Protein AF-A0A967KNQ9-F1 (afdb_monomer)

Radius of gyration: 21.59 Å; Cα contacts (8 Å, |Δi|>4): 383; chains: 1; bounding box: 56×37×65 Å

Foldseek 3Di:
DVVLWDWDDQKKWKWKFQFDWDADPVPRDIDTPGHIDIAIELDCVCVPPPRIWAPDDDPNGRHIDMDGDPQQPDSDIWIWDWPDDGPQDAFIKTKTPAWRKQQLPHPSQPQDDCPDPVRNDSVRGWIKTKIKMFHWHPDDVPDDPDPPPQPFKTKAKIWMWMPRPDPDIDIDIDIDMGGHPDPRPDYPPPD

Mean predicted aligned error: 7.13 Å

Secondary structure (DSSP, 8-state):
-TT--EEE-SEEEEEEEPPEEEE-TTT--EEEEE--EEEEE--GGGGG-TTEEESEEETTEEE-EEEE-SS---SSPEEEEEEES-TTSTT-EEEESS-EEE-TT-TT-TT--TT-TTS--GGGPPPEEEEEEEEE-S--TT----TTS-TTEEEEEEEEEEESSSSS-EEEEEEEEEE-------BSTT-

Solvent-accessible surface area (backbone atoms only — not comparable to full-atom values): 11336 Å² total; per-residue (Å²): 59,91,82,72,56,42,65,52,66,44,49,39,30,32,27,22,35,62,48,43,74,43,64,40,91,87,80,69,47,76,43,77,75,37,77,54,44,81,45,39,32,70,58,72,79,56,74,76,38,86,59,46,48,35,57,42,79,52,97,90,38,68,33,62,48,75,51,71,62,83,96,62,75,57,98,61,72,40,51,38,40,66,82,37,71,52,93,79,36,70,72,11,30,33,32,47,74,60,64,46,64,35,44,31,85,33,89,83,26,90,60,45,37,86,88,41,92,92,40,65,58,63,89,71,22,55,52,31,39,40,40,48,38,42,36,23,40,91,81,42,92,91,63,79,88,52,92,92,67,74,95,40,66,40,34,20,42,35,37,36,44,37,37,54,86,47,101,56,75,45,80,47,75,50,76,48,75,48,73,64,87,71,86,77,54,50,70,44,76,94,112

pLDDT: mean 87.08, std 12.15, range [34.44, 98.19]

Nearest PDB structures (foldseek):
  5mr2-assembly1_C-2  TM=2.371E-01  e=1.076E+00  Haliotis rufescens
  9har-assembly1_EV  TM=4.281E-01  e=5.186E+00  ssRNA phage ESE017
  5iia-assembly1_D  TM=2.333E-01  e=1.954E+00  Haliotis rufescens

Sequence (191 aa):
DPNDNVYLLREIVQLWKNGVMDTDPITGMDFVKIPGRFVLVTDESLFSDPNYGGASLRDGQPRGRRISSAAFSFPQPVTMQSTTGSFGFEGAVFELESPIVIDSNDPLNPFRHKFHPDHDELSESYVVTRNIALEFTSNVAGASFMPGWGDTDVGGVYREVLTGLHKKEIHVKGTFRLHRISQIGQLNDGR

Structure (mmCIF, N/CA/C/O backbone):
data_AF-A0A967KNQ9-F1
#
_entry.id   AF-A0A967KNQ9-F1
#
loop_
_atom_site.group_PDB
_atom_site.id
_atom_site.type_symbol
_atom_site.label_atom_id
_atom_site.label_alt_id
_atom_site.label_comp_id
_atom_site.label_asym_id
_atom_site.label_entity_id
_atom_site.label_seq_id
_atom_site.pdbx_PDB_ins_code
_atom_site.Cartn_x
_atom_site.Cartn_y
_atom_site.Cartn_z
_atom_site.occupancy
_atom_site.B_iso_or_equiv
_atom_site.auth_seq_id
_atom_site.auth_comp_id
_atom_site.auth_asym_id
_atom_site.auth_atom_id
_atom_site.pdbx_PDB_model_num
ATOM 1 N N . ASP A 1 1 ? 6.699 7.295 -3.764 1.00 76.94 1 ASP A N 1
ATOM 2 C CA . ASP A 1 1 ? 6.750 7.262 -5.244 1.00 76.94 1 ASP A CA 1
ATOM 3 C C . ASP A 1 1 ? 7.749 8.360 -5.667 1.00 76.94 1 ASP A C 1
ATOM 5 O O . ASP A 1 1 ? 8.484 8.791 -4.782 1.00 76.94 1 ASP A O 1
ATOM 9 N N . PRO A 1 2 ? 7.843 8.848 -6.922 1.00 78.44 2 PRO A N 1
ATOM 10 C CA . PRO A 1 2 ? 8.723 9.984 -7.238 1.00 78.44 2 PRO A CA 1
ATOM 11 C C . PRO A 1 2 ? 8.341 11.305 -6.547 1.00 78.44 2 PRO A C 1
ATOM 13 O O . PRO A 1 2 ? 9.132 12.240 -6.568 1.00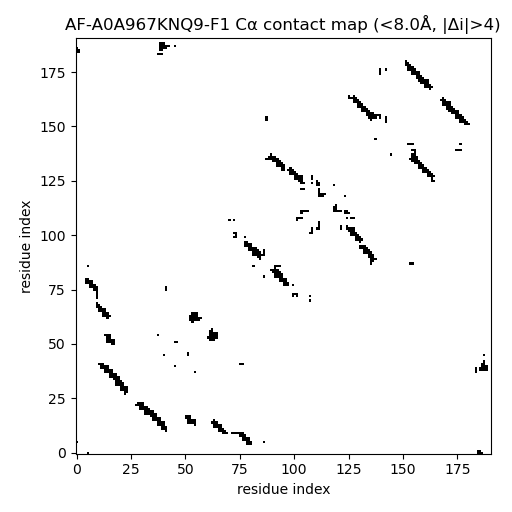 78.44 2 PRO A O 1
ATOM 16 N N . ASN A 1 3 ? 7.147 11.382 -5.953 1.00 83.00 3 ASN A N 1
ATOM 17 C CA . ASN A 1 3 ? 6.636 12.534 -5.211 1.00 83.00 3 ASN A CA 1
ATOM 18 C C . ASN A 1 3 ? 6.718 12.316 -3.688 1.00 83.00 3 ASN A C 1
ATOM 20 O O . ASN A 1 3 ? 6.016 12.989 -2.940 1.00 83.00 3 ASN A O 1
ATOM 24 N N . ASP A 1 4 ? 7.507 11.338 -3.232 1.00 82.44 4 ASP A N 1
ATOM 25 C CA . ASP A 1 4 ? 7.627 10.929 -1.826 1.00 82.44 4 ASP A CA 1
ATOM 26 C C . ASP A 1 4 ? 6.318 10.465 -1.159 1.00 82.44 4 ASP A C 1
ATOM 28 O O . ASP A 1 4 ? 6.255 10.307 0.062 1.00 82.44 4 ASP A O 1
ATOM 32 N N . ASN A 1 5 ? 5.286 10.125 -1.940 1.00 89.50 5 ASN A N 1
ATOM 33 C CA . ASN A 1 5 ? 4.082 9.513 -1.387 1.00 89.50 5 ASN A CA 1
ATOM 34 C C . ASN A 1 5 ? 4.375 8.084 -0.919 1.00 89.50 5 ASN A C 1
ATOM 36 O O . ASN A 1 5 ? 4.976 7.273 -1.641 1.00 89.50 5 ASN A O 1
ATOM 40 N N . VAL A 1 6 ? 3.892 7.757 0.275 1.00 92.69 6 VAL A N 1
ATOM 41 C CA . VAL A 1 6 ? 3.968 6.416 0.855 1.00 92.69 6 VAL A CA 1
ATOM 42 C C . VAL A 1 6 ? 2.586 5.788 0.796 1.00 92.69 6 VAL A C 1
ATOM 44 O O . VAL A 1 6 ? 1.594 6.424 1.135 1.00 92.69 6 VAL A O 1
ATOM 47 N N . TYR A 1 7 ? 2.520 4.527 0.376 1.00 92.81 7 TYR A N 1
ATOM 48 C CA . TYR A 1 7 ? 1.264 3.797 0.254 1.00 92.81 7 TYR A CA 1
ATOM 49 C C . TYR A 1 7 ? 1.335 2.470 0.995 1.00 92.81 7 TYR A C 1
ATOM 51 O O . TYR A 1 7 ? 2.305 1.720 0.861 1.00 92.81 7 TYR A O 1
ATOM 59 N N . LEU A 1 8 ? 0.265 2.147 1.713 1.00 92.50 8 LEU A N 1
ATOM 60 C CA . LEU A 1 8 ? -0.007 0.799 2.173 1.00 92.50 8 LEU A CA 1
ATOM 61 C C . LEU A 1 8 ? -0.698 0.025 1.044 1.00 92.50 8 LEU A C 1
ATOM 63 O O . LEU A 1 8 ? -1.749 0.427 0.541 1.00 92.50 8 LEU A O 1
ATOM 67 N N . LEU A 1 9 ? -0.092 -1.091 0.637 1.00 91.81 9 LEU A N 1
ATOM 68 C CA . LEU A 1 9 ? -0.539 -1.899 -0.497 1.00 91.81 9 LEU A CA 1
ATOM 69 C C . LEU A 1 9 ? -1.055 -3.258 -0.021 1.00 91.81 9 LEU A C 1
ATOM 71 O O . LEU A 1 9 ? -0.383 -3.953 0.741 1.00 91.81 9 LEU A O 1
ATOM 75 N N . ARG A 1 10 ? -2.225 -3.670 -0.520 1.00 90.88 10 ARG A N 1
ATOM 76 C CA . ARG A 1 10 ? -2.744 -5.034 -0.337 1.00 90.88 10 ARG A CA 1
ATOM 77 C C . ARG A 1 10 ? -2.005 -5.996 -1.253 1.00 90.88 10 ARG A C 1
ATOM 79 O O . ARG A 1 10 ? -1.670 -7.112 -0.863 1.00 90.88 10 ARG A O 1
ATOM 86 N N . GLU A 1 11 ? -1.751 -5.550 -2.474 1.00 91.56 11 GLU A N 1
ATOM 87 C CA . GLU A 1 11 ? -1.080 -6.325 -3.498 1.00 91.56 11 GLU A CA 1
ATOM 88 C C . GLU A 1 11 ? -0.403 -5.435 -4.530 1.00 91.56 11 GLU A C 1
ATOM 90 O O . GLU A 1 11 ? -0.735 -4.262 -4.697 1.00 91.56 11 GLU A O 1
ATOM 95 N N . ILE A 1 12 ? 0.561 -6.032 -5.217 1.00 93.25 12 ILE A N 1
ATOM 96 C CA . ILE A 1 12 ? 1.308 -5.428 -6.305 1.00 93.25 12 ILE A CA 1
ATOM 97 C C . ILE A 1 12 ? 1.730 -6.526 -7.276 1.00 93.25 12 ILE A C 1
ATOM 99 O O . ILE A 1 12 ? 2.054 -7.647 -6.873 1.00 93.25 12 ILE A O 1
ATOM 103 N N . VAL A 1 13 ? 1.730 -6.221 -8.566 1.00 94.38 13 VAL A N 1
ATOM 104 C CA . VAL A 1 13 ? 2.178 -7.133 -9.616 1.00 94.38 13 VAL A CA 1
ATOM 105 C C . VAL A 1 13 ? 3.392 -6.529 -10.299 1.00 94.38 13 VAL A C 1
ATOM 107 O O . VAL A 1 13 ? 3.343 -5.425 -10.834 1.00 94.38 13 VAL A O 1
ATOM 110 N N . GLN A 1 14 ? 4.499 -7.264 -10.286 1.00 95.12 14 GLN A N 1
ATOM 111 C CA . GLN A 1 14 ? 5.658 -6.935 -11.099 1.00 95.12 14 GLN A CA 1
ATOM 112 C C . GLN A 1 14 ? 5.421 -7.426 -12.530 1.00 95.12 14 GLN A C 1
ATOM 114 O O . GLN A 1 14 ? 5.121 -8.608 -12.740 1.00 95.12 14 GLN A O 1
ATOM 119 N N . LEU A 1 15 ? 5.581 -6.524 -13.497 1.00 95.25 15 LEU A N 1
ATOM 120 C CA . LEU A 1 15 ? 5.476 -6.785 -14.936 1.00 95.25 15 LEU A CA 1
ATOM 121 C C . LEU A 1 15 ? 6.739 -6.312 -15.661 1.00 95.25 15 LEU A C 1
ATOM 123 O O . LEU A 1 15 ? 7.541 -5.561 -15.104 1.00 95.25 15 LEU A O 1
ATOM 127 N N . TRP A 1 16 ? 6.912 -6.756 -16.903 1.00 95.00 16 TRP A N 1
ATOM 128 C CA . TRP A 1 16 ? 7.925 -6.231 -17.815 1.00 95.00 16 TRP A CA 1
ATOM 129 C C . TRP A 1 16 ? 7.285 -5.193 -18.733 1.00 95.00 16 TRP A C 1
ATOM 131 O O . TRP A 1 16 ? 6.332 -5.514 -19.429 1.00 95.00 16 TRP A O 1
ATOM 141 N N . LYS A 1 17 ? 7.788 -3.961 -18.753 1.00 94.50 17 LYS A N 1
ATOM 142 C CA . LYS A 1 17 ? 7.408 -2.955 -19.746 1.00 94.50 17 LYS A CA 1
ATOM 143 C C . LYS A 1 17 ? 8.328 -3.087 -20.951 1.00 94.50 17 LYS A C 1
ATOM 145 O O . LYS A 1 17 ? 9.552 -3.078 -20.797 1.00 94.50 17 LYS A O 1
ATOM 150 N N . ASN A 1 18 ? 7.739 -3.214 -22.132 1.00 92.19 18 ASN A N 1
ATOM 151 C CA . ASN A 1 18 ? 8.469 -3.345 -23.384 1.00 92.19 18 ASN A CA 1
ATOM 152 C C . ASN A 1 18 ? 9.309 -2.091 -23.657 1.00 92.19 18 ASN A C 1
ATOM 154 O O . ASN A 1 18 ? 8.928 -0.972 -23.305 1.00 92.19 18 ASN A O 1
ATOM 158 N N . GLY A 1 19 ? 10.475 -2.296 -24.268 1.00 92.75 19 GLY A N 1
ATOM 159 C CA . GLY A 1 19 ? 11.301 -1.194 -24.744 1.00 92.75 19 GLY A CA 1
ATOM 160 C C . GLY A 1 19 ? 10.676 -0.515 -25.960 1.00 92.75 19 GLY A C 1
ATOM 161 O O . GLY A 1 19 ? 9.847 -1.099 -26.655 1.00 92.75 19 GLY A O 1
ATOM 162 N N . VAL A 1 20 ? 11.108 0.712 -26.227 1.00 92.56 20 VAL A N 1
ATOM 163 C CA . VAL A 1 20 ? 10.742 1.454 -27.435 1.00 92.56 20 VAL A CA 1
ATOM 164 C C . VAL A 1 20 ? 11.916 1.387 -28.400 1.00 92.56 20 VAL A C 1
ATOM 166 O O . VAL A 1 20 ? 13.026 1.803 -28.055 1.00 92.56 20 VAL A O 1
ATOM 169 N N . MET A 1 21 ? 11.662 0.862 -29.595 1.00 94.44 21 MET A N 1
ATOM 170 C CA . MET A 1 21 ? 12.598 0.899 -30.716 1.00 94.44 21 MET A CA 1
ATOM 171 C C . MET A 1 21 ? 12.390 2.186 -31.512 1.00 94.44 21 MET A C 1
ATOM 173 O O . MET A 1 21 ? 11.283 2.724 -31.554 1.00 94.44 21 MET A O 1
ATOM 177 N N . ASP A 1 22 ? 13.454 2.672 -32.129 1.00 95.75 22 ASP A N 1
ATOM 178 C CA . ASP A 1 22 ? 13.419 3.772 -33.089 1.00 95.75 22 ASP A CA 1
ATOM 179 C C . ASP A 1 22 ? 14.357 3.427 -34.247 1.00 95.75 22 ASP A C 1
ATOM 181 O O . ASP A 1 22 ? 15.252 2.592 -34.091 1.00 95.75 22 ASP A O 1
ATOM 185 N N . THR A 1 23 ? 14.148 4.043 -35.402 1.00 96.56 23 THR A N 1
ATOM 186 C CA . THR A 1 23 ? 14.923 3.746 -36.610 1.00 96.56 23 THR A CA 1
ATOM 187 C C . THR A 1 23 ? 15.761 4.963 -36.962 1.00 96.56 23 THR A C 1
ATOM 189 O O . THR A 1 23 ? 15.250 6.078 -37.071 1.00 96.56 23 THR A O 1
ATOM 192 N N . ASP A 1 24 ? 17.063 4.770 -37.144 1.00 93.69 24 ASP A N 1
ATOM 193 C CA . ASP A 1 24 ? 17.959 5.841 -37.571 1.00 93.69 24 ASP A CA 1
ATOM 194 C C . ASP A 1 24 ? 17.588 6.295 -39.001 1.00 93.69 24 ASP A C 1
ATOM 196 O O . ASP A 1 24 ? 17.632 5.483 -39.929 1.00 93.69 24 ASP A O 1
ATOM 200 N N . PRO A 1 25 ? 17.243 7.579 -39.225 1.00 93.88 25 PRO A N 1
ATOM 201 C CA . PRO A 1 25 ? 16.802 8.064 -40.533 1.00 93.88 25 PRO A CA 1
ATOM 202 C C . PRO A 1 25 ? 17.924 8.128 -41.581 1.00 93.88 25 PRO A C 1
ATOM 204 O O . PRO A 1 25 ? 17.636 8.272 -42.767 1.00 93.88 25 PRO A O 1
ATOM 207 N N . ILE A 1 26 ? 19.192 8.058 -41.164 1.00 94.31 26 ILE A N 1
ATOM 208 C CA . ILE A 1 26 ? 20.367 8.101 -42.042 1.00 94.31 26 ILE A CA 1
ATOM 209 C C . ILE A 1 26 ? 20.795 6.684 -42.415 1.00 94.31 26 ILE A C 1
ATOM 211 O O . ILE A 1 26 ? 21.067 6.409 -43.583 1.00 94.31 26 ILE A O 1
ATOM 215 N N . THR A 1 27 ? 20.879 5.786 -41.431 1.00 94.12 27 THR A N 1
ATOM 216 C CA . THR A 1 27 ? 21.389 4.423 -41.652 1.00 94.12 27 THR A CA 1
ATOM 217 C C . THR A 1 27 ? 20.295 3.388 -41.913 1.00 94.12 27 THR A C 1
ATOM 219 O O . THR A 1 27 ? 20.591 2.319 -42.444 1.00 94.12 27 THR A O 1
ATOM 222 N N . GLY A 1 28 ? 19.039 3.686 -41.564 1.00 94.81 28 GLY A N 1
ATOM 223 C CA . GLY A 1 28 ? 17.907 2.760 -41.652 1.00 94.81 28 GLY A CA 1
ATOM 224 C C . GLY A 1 28 ? 17.959 1.614 -40.638 1.00 94.81 28 GLY A C 1
ATOM 225 O O . GLY A 1 28 ? 17.186 0.667 -40.759 1.00 94.81 28 GLY A O 1
ATOM 226 N N . MET A 1 29 ? 18.881 1.659 -39.672 1.00 95.31 29 MET A N 1
ATOM 227 C CA . MET A 1 29 ? 19.033 0.623 -38.654 1.00 95.31 29 MET A CA 1
ATOM 228 C C . MET A 1 29 ? 18.158 0.914 -37.435 1.00 95.31 29 MET A C 1
ATOM 230 O O . MET A 1 29 ? 18.110 2.046 -36.947 1.00 95.31 29 MET A O 1
ATOM 234 N N . ASP A 1 30 ? 17.518 -0.128 -36.911 1.00 95.56 30 ASP A N 1
ATOM 235 C CA . ASP A 1 30 ? 16.766 -0.048 -35.662 1.00 95.56 30 ASP A CA 1
ATOM 236 C C . ASP A 1 30 ? 17.709 -0.006 -34.456 1.00 95.56 30 ASP A C 1
ATOM 238 O O . ASP A 1 30 ? 18.676 -0.768 -34.361 1.00 95.56 30 ASP A O 1
ATOM 242 N N . PHE A 1 31 ? 17.390 0.851 -33.491 1.00 93.75 31 PHE A N 1
ATOM 243 C CA . PHE A 1 31 ? 18.082 0.938 -32.213 1.00 93.75 31 PHE A CA 1
ATOM 244 C C . PHE A 1 31 ? 17.096 1.049 -31.048 1.00 93.75 31 PHE A C 1
ATOM 246 O O . PHE A 1 31 ? 15.944 1.462 -31.186 1.00 93.75 31 PHE A O 1
ATOM 253 N N . VAL A 1 32 ? 17.556 0.661 -29.859 1.00 95.06 32 VAL A N 1
ATOM 254 C CA . VAL A 1 32 ? 16.768 0.773 -28.629 1.00 95.06 32 VAL A CA 1
ATOM 255 C C . VAL A 1 32 ? 16.784 2.229 -28.171 1.00 95.06 32 VAL A C 1
ATOM 257 O O . VAL A 1 32 ? 17.800 2.710 -27.672 1.00 95.06 32 VAL A O 1
ATOM 260 N N . LYS A 1 33 ? 15.655 2.928 -28.301 1.00 95.31 33 LYS A N 1
ATOM 261 C CA . LYS A 1 33 ? 15.477 4.289 -27.773 1.00 95.31 33 LYS A CA 1
ATOM 262 C C . LYS A 1 33 ? 15.233 4.280 -26.272 1.00 95.31 33 LYS A C 1
ATOM 264 O O . LYS A 1 33 ? 15.779 5.105 -25.546 1.00 95.31 33 LYS A O 1
ATOM 269 N N . ILE A 1 34 ? 14.404 3.344 -25.808 1.00 93.50 34 ILE A N 1
ATOM 270 C CA . ILE A 1 34 ? 14.114 3.138 -24.387 1.00 93.50 34 ILE A CA 1
ATOM 271 C C . ILE A 1 34 ? 14.237 1.641 -24.100 1.00 93.50 34 ILE A C 1
ATOM 273 O O . ILE A 1 34 ? 13.508 0.860 -24.712 1.00 93.50 34 ILE A O 1
ATOM 277 N N . PRO A 1 35 ? 15.125 1.207 -23.192 1.00 94.19 35 PRO A N 1
ATOM 278 C CA . PRO A 1 35 ? 15.219 -0.201 -22.836 1.00 94.19 35 PRO A CA 1
ATOM 279 C C . PRO A 1 35 ? 13.958 -0.666 -22.102 1.00 94.19 35 PRO A C 1
ATOM 281 O O . PRO A 1 35 ? 13.355 0.080 -21.327 1.00 94.19 35 PRO A O 1
ATOM 284 N N . GLY A 1 36 ? 13.583 -1.927 -22.323 1.00 93.44 36 GLY A N 1
ATOM 285 C CA . GLY A 1 36 ? 12.557 -2.575 -21.511 1.00 93.44 36 GLY A CA 1
ATOM 286 C C . GLY A 1 36 ? 13.012 -2.710 -20.057 1.00 93.44 36 GLY A C 1
ATOM 287 O O . GLY A 1 36 ? 14.212 -2.757 -19.770 1.00 93.44 36 GLY A O 1
ATOM 288 N N . ARG A 1 37 ? 12.060 -2.741 -19.126 1.00 94.75 37 ARG A N 1
ATOM 289 C CA . ARG A 1 37 ? 12.360 -2.760 -17.687 1.00 94.75 37 ARG A CA 1
ATOM 290 C C . ARG A 1 37 ? 11.213 -3.309 -16.861 1.00 94.75 37 ARG A C 1
ATOM 292 O O . ARG A 1 37 ? 10.059 -3.284 -17.278 1.00 94.75 37 ARG A O 1
ATOM 299 N N . PHE A 1 38 ? 11.523 -3.728 -15.641 1.00 94.75 38 PHE A N 1
ATOM 300 C CA . PHE A 1 38 ? 10.491 -4.079 -14.677 1.00 94.75 38 PHE A CA 1
ATOM 301 C C . PHE A 1 38 ? 9.726 -2.845 -14.198 1.00 94.75 38 PHE A C 1
ATOM 303 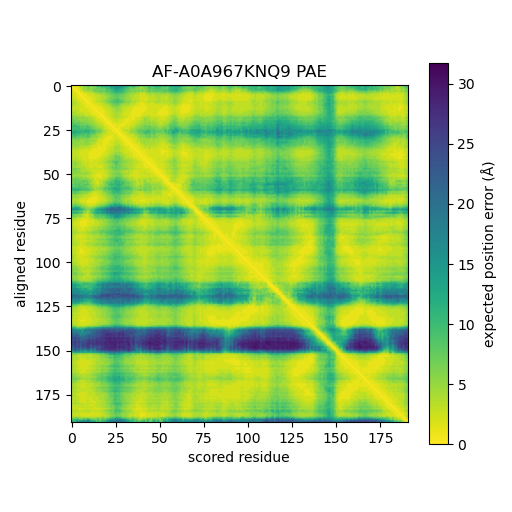O O . PHE A 1 38 ? 10.299 -1.776 -13.978 1.00 94.75 38 PHE A O 1
ATOM 310 N N . VAL A 1 39 ? 8.427 -3.033 -13.998 1.00 94.88 39 VAL A N 1
ATOM 311 C CA . VAL A 1 39 ? 7.508 -2.058 -13.412 1.00 94.88 39 VAL A CA 1
ATOM 312 C C . VAL A 1 39 ? 6.700 -2.712 -12.304 1.00 94.88 39 VAL A C 1
ATOM 314 O O . VAL A 1 39 ? 6.563 -3.937 -12.257 1.00 94.88 39 VAL A O 1
ATOM 317 N N . LEU A 1 40 ? 6.161 -1.884 -11.416 1.00 94.62 40 LEU A N 1
ATOM 318 C CA . LEU A 1 40 ? 5.253 -2.304 -10.363 1.00 94.62 40 LEU A CA 1
ATOM 319 C C . LEU A 1 40 ? 3.858 -1.747 -10.638 1.00 94.62 40 LEU A C 1
ATOM 321 O O . LEU A 1 40 ? 3.693 -0.547 -10.855 1.00 94.62 40 LEU A O 1
ATOM 325 N N . VAL A 1 41 ? 2.861 -2.624 -10.629 1.00 93.44 41 VAL A N 1
ATOM 326 C CA . VAL A 1 41 ? 1.488 -2.301 -11.017 1.00 93.44 41 VAL A CA 1
ATOM 327 C C . VAL A 1 41 ? 0.525 -2.696 -9.905 1.00 93.44 41 VAL A C 1
ATOM 329 O O . VAL A 1 41 ? 0.563 -3.820 -9.408 1.00 93.44 41 VAL A O 1
ATOM 332 N N . THR A 1 42 ? -0.340 -1.765 -9.522 1.00 91.88 42 THR A N 1
ATOM 333 C CA . THR A 1 42 ? -1.480 -1.986 -8.622 1.00 91.88 42 THR A CA 1
ATOM 334 C C . THR A 1 42 ? -2.814 -1.862 -9.360 1.00 91.88 42 THR A C 1
ATOM 336 O O . THR A 1 42 ? -3.830 -2.312 -8.844 1.00 91.88 42 THR A O 1
ATOM 339 N N . ASP A 1 43 ? -2.824 -1.266 -10.555 1.00 90.38 43 ASP A N 1
ATOM 340 C CA . ASP A 1 43 ? -4.008 -1.142 -11.401 1.00 90.38 43 ASP A CA 1
ATOM 341 C C . ASP A 1 43 ? -4.107 -2.294 -12.409 1.00 90.38 43 ASP A C 1
ATOM 343 O O . ASP A 1 43 ? -3.348 -2.373 -13.377 1.00 90.38 43 ASP A O 1
ATOM 347 N N . GLU A 1 44 ? -5.079 -3.179 -12.200 1.00 88.81 44 GLU A N 1
ATOM 348 C CA . GLU A 1 44 ? -5.248 -4.376 -13.026 1.00 88.81 44 GLU A CA 1
ATOM 349 C C . GLU A 1 44 ? -5.655 -4.081 -14.479 1.00 88.81 44 GLU A C 1
ATOM 351 O O . GLU A 1 44 ? -5.442 -4.922 -15.352 1.00 88.81 44 GLU A O 1
ATOM 356 N N . SER A 1 45 ? -6.173 -2.888 -14.793 1.00 88.94 45 SER A N 1
ATOM 357 C CA . SER A 1 45 ? -6.493 -2.523 -16.184 1.00 88.94 45 SER A CA 1
ATOM 358 C C . SER A 1 45 ? -5.251 -2.418 -17.078 1.00 88.94 45 SER A C 1
ATOM 360 O O . SER A 1 45 ? -5.355 -2.549 -18.297 1.00 88.94 45 SER A O 1
ATOM 362 N N . LEU A 1 46 ? -4.063 -2.240 -16.486 1.00 88.38 46 LEU A N 1
ATOM 363 C CA . LEU A 1 46 ? -2.794 -2.247 -17.214 1.00 88.38 46 LEU A CA 1
ATOM 364 C C . LEU A 1 46 ? -2.358 -3.663 -17.622 1.00 88.38 46 LEU A C 1
ATOM 366 O O . LEU A 1 46 ? -1.462 -3.811 -18.446 1.00 88.38 46 LEU A O 1
ATOM 370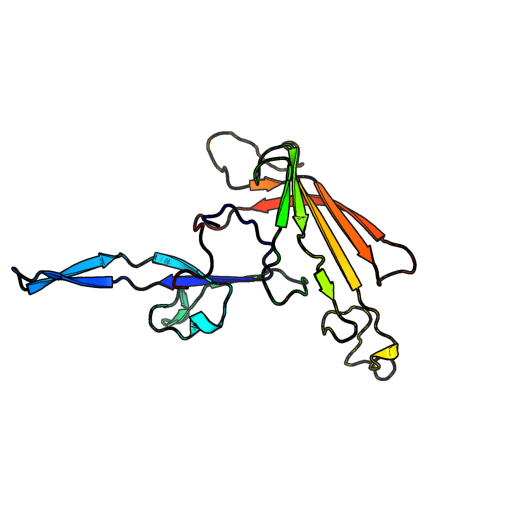 N N . PHE A 1 47 ? -2.983 -4.723 -17.097 1.00 88.94 47 PHE A N 1
ATOM 371 C CA . PHE A 1 47 ? -2.580 -6.102 -17.406 1.00 88.94 47 PHE A CA 1
ATOM 372 C C . PHE A 1 47 ? -2.890 -6.516 -18.846 1.00 88.94 47 PHE A C 1
ATOM 374 O O . PHE A 1 47 ? -2.261 -7.437 -19.361 1.00 88.94 47 PHE A O 1
ATOM 381 N N . SER A 1 48 ? -3.859 -5.858 -19.484 1.00 88.62 48 SER A N 1
ATOM 382 C CA . SER A 1 48 ? -4.211 -6.078 -20.889 1.00 88.62 48 SER A CA 1
ATOM 383 C C . SER A 1 48 ? -3.503 -5.133 -21.859 1.00 88.62 48 SER A C 1
ATOM 385 O O . SER A 1 48 ? -3.691 -5.270 -23.066 1.00 88.62 48 SER A O 1
ATOM 387 N N . ASP A 1 49 ? -2.729 -4.159 -21.370 1.00 90.81 49 ASP A N 1
ATOM 388 C CA . ASP A 1 49 ? -2.009 -3.233 -22.242 1.00 90.81 49 ASP A CA 1
ATOM 389 C C . ASP A 1 49 ? -0.830 -3.969 -22.922 1.00 90.81 49 ASP A C 1
ATOM 391 O O . ASP A 1 49 ? 0.011 -4.556 -22.232 1.00 90.81 49 ASP A O 1
ATOM 395 N N . PRO A 1 50 ? -0.748 -3.960 -24.270 1.00 90.25 50 PRO A N 1
ATOM 396 C CA . PRO A 1 50 ? 0.279 -4.677 -25.031 1.00 90.25 50 PRO A CA 1
ATOM 397 C C . PRO A 1 50 ? 1.708 -4.170 -24.783 1.00 90.25 50 PRO A C 1
ATOM 399 O O . PRO A 1 50 ? 2.673 -4.834 -25.165 1.00 90.25 50 PRO A O 1
ATOM 402 N N . ASN A 1 51 ? 1.870 -3.010 -24.143 1.00 90.62 51 ASN A N 1
ATOM 403 C CA . ASN A 1 51 ? 3.170 -2.510 -23.707 1.00 90.62 51 ASN A CA 1
ATOM 404 C C . ASN A 1 51 ? 3.725 -3.278 -22.500 1.00 90.62 51 ASN A C 1
ATOM 406 O O . ASN A 1 51 ? 4.907 -3.116 -22.184 1.00 90.62 51 ASN A O 1
ATOM 410 N N . TYR A 1 52 ? 2.914 -4.112 -21.841 1.00 92.94 52 TYR A N 1
ATOM 411 C CA . TYR A 1 52 ? 3.344 -4.956 -20.733 1.00 92.94 52 TYR A CA 1
ATOM 412 C C . TYR A 1 52 ? 3.394 -6.434 -21.119 1.00 92.94 52 TYR A C 1
ATOM 414 O O . TYR A 1 52 ? 2.537 -6.976 -21.811 1.00 92.94 52 TYR A O 1
ATOM 422 N N . GLY A 1 53 ? 4.420 -7.104 -20.610 1.00 91.81 53 GLY A N 1
ATOM 423 C CA . GLY A 1 53 ? 4.611 -8.542 -20.650 1.00 91.81 53 GLY A CA 1
ATOM 424 C C . GLY A 1 53 ? 4.859 -9.115 -19.254 1.00 91.81 53 GLY A C 1
ATOM 425 O O . GLY A 1 53 ? 4.858 -8.419 -18.234 1.00 91.81 53 GLY A O 1
ATOM 426 N N . GLY A 1 54 ? 5.085 -10.426 -19.203 1.00 90.38 54 GLY A N 1
ATOM 427 C CA . GLY A 1 54 ? 5.393 -11.122 -17.957 1.00 90.38 54 GLY A CA 1
ATOM 428 C C . GLY A 1 54 ? 6.760 -10.754 -17.380 1.00 90.38 54 GLY A C 1
ATOM 429 O O . GLY A 1 54 ? 7.724 -10.579 -18.118 1.00 90.38 54 GLY A O 1
ATOM 430 N N . ALA A 1 55 ? 6.852 -10.691 -16.052 1.00 90.62 55 ALA A N 1
ATOM 431 C CA . ALA A 1 55 ? 8.108 -10.487 -15.333 1.00 90.62 55 ALA A CA 1
ATOM 432 C C . ALA A 1 55 ? 8.898 -11.787 -15.089 1.00 90.62 55 ALA A C 1
ATOM 434 O O . ALA A 1 55 ? 10.071 -11.743 -14.724 1.00 90.62 55 ALA A O 1
ATOM 435 N N . SER A 1 56 ? 8.269 -12.949 -15.258 1.00 88.19 56 SER A N 1
ATOM 436 C CA . SER A 1 56 ? 8.915 -14.257 -15.154 1.00 88.19 56 SER A CA 1
ATOM 437 C C . SER A 1 56 ? 8.327 -15.245 -16.158 1.00 88.19 56 SER A C 1
ATOM 439 O O . SER A 1 56 ? 7.228 -15.049 -16.675 1.00 88.19 56 SER A O 1
ATOM 441 N N . LEU A 1 57 ? 9.057 -16.324 -16.442 1.00 88.12 57 LEU A N 1
ATOM 442 C CA . LEU A 1 57 ? 8.541 -17.444 -17.225 1.00 88.12 57 LEU A CA 1
ATOM 443 C C . LEU A 1 57 ? 7.908 -18.478 -16.296 1.00 88.12 57 LEU A C 1
ATOM 445 O O . LEU A 1 57 ? 8.509 -18.882 -15.300 1.00 88.12 57 LEU A O 1
ATOM 449 N N . ARG A 1 58 ? 6.708 -18.937 -16.650 1.00 84.81 58 ARG A N 1
ATOM 450 C CA . ARG A 1 58 ? 6.041 -20.078 -16.022 1.00 84.81 58 ARG A CA 1
ATOM 451 C C . ARG A 1 58 ? 5.446 -20.949 -17.119 1.00 84.81 58 ARG A C 1
ATOM 453 O O . ARG A 1 58 ? 4.655 -20.461 -17.920 1.00 84.81 58 ARG A O 1
ATOM 460 N N . ASP A 1 59 ? 5.871 -22.208 -17.176 1.00 89.38 59 ASP A N 1
ATOM 461 C CA . ASP A 1 59 ? 5.446 -23.178 -18.195 1.00 89.38 59 ASP A CA 1
ATOM 462 C C . ASP A 1 59 ? 5.657 -22.667 -19.637 1.00 89.38 59 ASP A C 1
ATOM 464 O O . ASP A 1 59 ? 4.817 -22.832 -20.518 1.00 89.38 59 ASP A O 1
ATOM 468 N N . GLY A 1 60 ? 6.777 -21.968 -19.8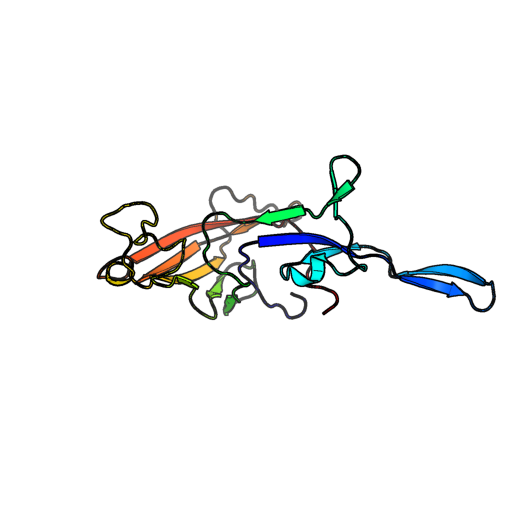68 1.00 87.56 60 GLY A N 1
ATOM 469 C CA . GLY A 1 60 ? 7.121 -21.373 -21.166 1.00 87.56 60 GLY A CA 1
ATOM 470 C C . GLY A 1 60 ? 6.332 -20.111 -21.533 1.00 87.56 60 GLY A C 1
ATOM 471 O O . GLY A 1 60 ? 6.577 -19.537 -22.589 1.00 87.56 60 GLY A O 1
ATOM 472 N N . GLN A 1 61 ? 5.420 -19.651 -20.673 1.00 88.81 61 GLN A N 1
ATOM 473 C CA . GLN A 1 61 ? 4.622 -18.446 -20.889 1.00 88.81 61 GLN A CA 1
ATOM 474 C C . GLN A 1 61 ? 5.087 -17.305 -19.971 1.00 88.81 61 GLN A C 1
ATOM 476 O O . GLN A 1 61 ? 5.269 -17.528 -18.768 1.00 88.81 61 GLN A O 1
ATOM 481 N N . PRO A 1 62 ? 5.254 -16.073 -20.484 1.00 89.25 62 PRO A N 1
ATOM 482 C CA . PRO A 1 62 ? 5.496 -14.904 -19.647 1.00 89.25 62 PRO A CA 1
ATOM 483 C C . PRO A 1 62 ? 4.313 -14.649 -18.705 1.00 89.25 62 PRO A C 1
ATOM 485 O O . PRO A 1 62 ? 3.162 -14.577 -19.136 1.00 89.25 62 PRO A O 1
ATOM 488 N N . ARG A 1 63 ? 4.583 -14.489 -17.408 1.00 92.44 63 ARG A N 1
ATOM 489 C CA . ARG A 1 63 ? 3.592 -14.168 -16.372 1.00 92.44 63 ARG A CA 1
ATOM 490 C C . ARG A 1 63 ? 4.081 -13.042 -15.468 1.00 92.44 63 ARG A C 1
ATOM 492 O O . ARG A 1 63 ? 5.277 -12.885 -15.237 1.00 92.44 63 ARG A O 1
ATOM 499 N N . GLY A 1 64 ? 3.147 -12.250 -14.950 1.00 92.81 64 GLY A N 1
ATOM 500 C CA . GLY A 1 64 ? 3.437 -11.291 -13.887 1.00 92.81 64 GLY A CA 1
ATOM 501 C C . GLY A 1 64 ? 3.729 -11.991 -12.562 1.00 92.81 64 GLY A C 1
ATOM 502 O O . GLY A 1 64 ? 3.212 -13.078 -12.292 1.00 92.81 64 GLY A O 1
ATOM 503 N N . ARG A 1 65 ? 4.536 -11.353 -11.713 1.00 93.12 65 ARG A N 1
ATOM 504 C CA . ARG A 1 65 ? 4.796 -11.828 -10.350 1.00 93.12 65 ARG A CA 1
ATOM 505 C C . ARG A 1 65 ? 3.970 -11.006 -9.369 1.00 93.12 65 ARG A C 1
ATOM 507 O O . ARG A 1 65 ? 4.286 -9.845 -9.127 1.00 93.12 65 ARG A O 1
ATOM 514 N N . ARG A 1 66 ? 2.926 -11.611 -8.800 1.00 92.25 66 ARG A N 1
ATOM 515 C CA . ARG A 1 66 ? 2.104 -10.986 -7.755 1.00 92.25 66 ARG A CA 1
ATOM 516 C C . ARG A 1 66 ? 2.769 -11.147 -6.388 1.00 92.25 66 ARG A C 1
ATOM 518 O O . ARG A 1 66 ? 3.247 -12.229 -6.052 1.00 92.25 66 ARG A O 1
ATOM 525 N N . ILE A 1 67 ? 2.780 -10.069 -5.616 1.00 90.81 67 ILE A N 1
ATOM 526 C CA . ILE A 1 67 ? 3.176 -10.023 -4.210 1.00 90.81 67 ILE A CA 1
ATOM 527 C C . ILE A 1 67 ? 1.985 -9.429 -3.465 1.00 90.81 67 ILE A C 1
ATOM 529 O O . ILE A 1 67 ? 1.539 -8.331 -3.788 1.00 90.81 67 ILE A O 1
ATOM 533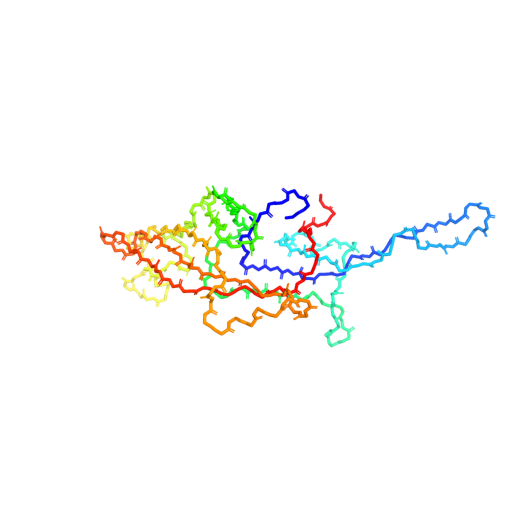 N N . SER A 1 68 ? 1.428 -10.175 -2.519 1.00 89.62 68 SER A N 1
ATOM 534 C CA . SER A 1 68 ? 0.179 -9.817 -1.845 1.00 89.62 68 SER A CA 1
ATOM 535 C C . SER A 1 68 ? 0.253 -10.119 -0.359 1.00 89.62 68 SER A C 1
ATOM 537 O O . SER A 1 68 ? 0.885 -11.093 0.051 1.00 89.62 68 SER A O 1
ATOM 539 N N . SER A 1 69 ? -0.441 -9.310 0.431 1.00 82.88 69 SER A N 1
ATOM 540 C CA . SER A 1 69 ? -0.671 -9.559 1.846 1.00 82.88 69 SER A CA 1
ATOM 541 C C . SER A 1 69 ? -1.975 -10.328 2.052 1.00 82.88 69 SER A C 1
ATOM 543 O O . SER A 1 69 ? -2.959 -10.119 1.339 1.00 82.88 69 SER A O 1
ATOM 545 N N . ALA A 1 70 ? -1.990 -11.215 3.043 1.00 74.44 70 ALA A N 1
ATOM 546 C CA . ALA A 1 70 ? -3.222 -11.829 3.517 1.00 74.44 70 ALA A CA 1
ATOM 547 C C . ALA A 1 70 ? -3.954 -10.869 4.473 1.00 74.44 70 ALA A C 1
ATOM 549 O O . ALA A 1 70 ? -3.325 -10.128 5.223 1.00 74.44 70 ALA A O 1
ATOM 550 N N . ALA A 1 71 ? -5.288 -10.928 4.480 1.00 66.31 71 ALA A N 1
ATOM 551 C CA . ALA A 1 71 ? -6.137 -10.340 5.523 1.00 66.31 71 ALA A CA 1
ATOM 552 C C . ALA A 1 71 ? -6.137 -8.796 5.670 1.00 66.31 71 ALA A C 1
ATOM 554 O O . ALA A 1 71 ? -6.418 -8.273 6.749 1.00 66.31 71 ALA A O 1
ATOM 555 N N . PHE A 1 72 ? -5.915 -8.050 4.585 1.00 75.88 72 PHE A N 1
ATOM 556 C CA . PHE A 1 72 ? -6.233 -6.618 4.526 1.00 75.88 72 PHE A CA 1
ATOM 557 C C . PHE A 1 72 ? -7.394 -6.367 3.561 1.00 75.88 72 PHE A C 1
ATOM 559 O O . PHE A 1 72 ? -7.259 -6.614 2.363 1.00 75.88 72 PHE A O 1
ATOM 566 N N . SER A 1 73 ? -8.528 -5.879 4.078 1.00 75.06 73 SER A N 1
ATOM 567 C CA . SER A 1 73 ? -9.679 -5.496 3.252 1.00 75.06 73 SER A CA 1
ATOM 568 C C . SER A 1 73 ? -9.585 -4.027 2.856 1.00 75.06 73 SER A C 1
ATOM 570 O O . SER A 1 73 ? -10.123 -3.151 3.524 1.00 75.06 73 SER A O 1
ATOM 572 N N . PHE A 1 74 ? -8.831 -3.744 1.798 1.00 84.56 74 PHE A N 1
ATOM 573 C CA . PHE A 1 74 ? -8.941 -2.475 1.086 1.00 84.56 74 PHE A CA 1
ATOM 574 C C . PHE A 1 74 ? -8.678 -2.701 -0.410 1.00 84.56 74 PHE A C 1
ATOM 576 O O . PHE A 1 74 ? -7.700 -3.364 -0.782 1.00 84.56 74 PHE A O 1
ATOM 583 N N . PRO A 1 75 ? -9.563 -2.209 -1.296 1.00 78.62 75 PRO A N 1
ATOM 584 C CA . PRO A 1 75 ? -9.486 -2.508 -2.723 1.00 78.62 75 PRO A CA 1
ATOM 585 C C . PRO A 1 75 ? -8.403 -1.700 -3.445 1.00 78.62 75 PRO A C 1
ATOM 587 O O . PRO A 1 75 ? -7.972 -2.111 -4.517 1.00 78.62 75 PRO A O 1
ATOM 590 N N . GLN A 1 76 ? -7.965 -0.577 -2.870 1.00 86.00 76 GLN A N 1
ATOM 591 C CA . GLN A 1 76 ? -7.022 0.364 -3.474 1.00 86.00 76 GLN A CA 1
ATOM 592 C C . GLN A 1 76 ? -5.889 0.708 -2.500 1.00 86.00 76 GLN A C 1
ATOM 594 O O . GLN A 1 76 ? -6.113 0.652 -1.290 1.00 86.00 76 GLN A O 1
ATOM 599 N N . PRO A 1 77 ? -4.691 1.071 -3.001 1.00 90.94 77 PRO A N 1
ATOM 600 C CA . PRO A 1 77 ? -3.617 1.624 -2.180 1.00 90.94 77 PRO A CA 1
ATOM 601 C C . PRO A 1 77 ? -4.121 2.717 -1.233 1.00 90.94 77 PRO A C 1
ATOM 603 O O . PRO A 1 77 ? -4.840 3.617 -1.661 1.00 90.94 77 PRO A O 1
ATOM 606 N N . VAL A 1 78 ? -3.727 2.650 0.037 1.00 93.00 78 VAL A N 1
ATOM 607 C CA . VAL A 1 78 ? -4.073 3.676 1.031 1.00 93.00 78 VAL A CA 1
ATOM 608 C C . VAL A 1 78 ? -2.855 4.554 1.258 1.00 93.00 78 VAL A C 1
ATOM 610 O O . VAL A 1 78 ? -1.785 4.041 1.584 1.00 93.00 78 VAL A O 1
ATOM 613 N N . THR A 1 79 ? -2.994 5.864 1.084 1.00 94.56 79 THR A N 1
ATOM 614 C CA . THR A 1 79 ? -1.906 6.807 1.359 1.00 94.56 79 THR A CA 1
ATOM 615 C C . THR A 1 79 ? -1.574 6.819 2.849 1.00 94.56 79 THR A C 1
ATOM 617 O O . THR A 1 79 ? -2.464 6.843 3.704 1.00 94.56 79 THR A O 1
ATOM 620 N N . MET A 1 80 ? -0.282 6.838 3.156 1.00 95.50 80 MET A N 1
ATOM 621 C CA . MET A 1 80 ? 0.237 7.129 4.483 1.00 95.50 80 MET A CA 1
ATOM 622 C C . MET A 1 80 ? 0.917 8.493 4.463 1.00 95.50 80 MET A C 1
ATOM 624 O O . MET A 1 80 ? 1.818 8.729 3.656 1.00 95.50 80 MET A O 1
ATOM 628 N N . GLN A 1 81 ? 0.503 9.378 5.359 1.00 95.38 81 GLN A N 1
ATOM 629 C CA . GLN A 1 81 ? 1.081 10.706 5.505 1.00 95.38 81 GLN A CA 1
ATOM 630 C C . GLN A 1 81 ? 2.118 10.710 6.619 1.00 95.38 81 GLN A C 1
ATOM 632 O O . GLN A 1 81 ? 1.898 10.140 7.689 1.00 95.38 81 GLN A O 1
ATOM 637 N N . SER A 1 82 ? 3.245 11.373 6.364 1.00 94.75 82 SER A N 1
ATOM 638 C CA . SER A 1 82 ? 4.218 11.661 7.412 1.00 94.75 82 SER A CA 1
ATOM 639 C C . SER A 1 82 ? 3.649 12.723 8.346 1.00 94.75 82 SER A C 1
ATOM 641 O O . SER A 1 82 ? 3.317 13.824 7.906 1.00 94.75 82 SER A O 1
ATOM 643 N N . THR A 1 83 ? 3.560 12.411 9.634 1.00 94.75 83 THR A N 1
ATOM 644 C CA . THR A 1 83 ? 3.318 13.414 10.678 1.00 94.75 83 THR A CA 1
ATOM 645 C C . THR A 1 83 ? 4.634 14.007 11.182 1.00 94.75 83 THR A C 1
ATOM 647 O O . THR A 1 83 ? 4.666 15.142 11.656 1.00 94.75 83 THR A O 1
ATOM 650 N N . THR A 1 84 ? 5.739 13.270 11.039 1.00 94.25 84 THR A N 1
ATOM 651 C CA . THR A 1 84 ? 7.101 13.742 11.300 1.00 94.25 84 THR A CA 1
ATOM 652 C C . THR A 1 84 ? 8.121 12.890 10.548 1.00 94.25 84 THR A C 1
ATOM 654 O O . THR A 1 84 ? 7.957 11.679 10.406 1.00 94.25 84 THR A O 1
ATOM 657 N N . GLY A 1 85 ? 9.218 13.515 10.118 1.00 89.62 85 GLY A N 1
ATOM 658 C CA . GLY A 1 85 ? 10.366 12.831 9.527 1.00 89.62 85 GLY A CA 1
ATOM 659 C C . GLY A 1 85 ? 10.133 12.283 8.117 1.00 89.62 85 GLY A C 1
ATOM 660 O O . GLY A 1 85 ? 9.090 12.474 7.490 1.00 89.62 85 GLY A O 1
ATOM 661 N N . SER A 1 86 ? 11.153 11.606 7.602 1.00 88.88 86 SER A N 1
ATOM 662 C CA . SER A 1 86 ? 11.136 10.972 6.282 1.00 88.88 86 SER A CA 1
ATOM 663 C C . SER A 1 86 ? 10.995 9.459 6.428 1.00 88.88 86 SER A C 1
ATOM 665 O O . SER A 1 86 ? 11.427 8.882 7.425 1.00 88.88 86 SER A O 1
ATOM 667 N N . PHE A 1 87 ? 10.387 8.802 5.440 1.00 88.75 87 PHE A N 1
ATOM 668 C CA . PHE A 1 87 ? 10.100 7.368 5.511 1.00 88.75 87 PHE A CA 1
ATOM 669 C C . PHE A 1 87 ? 11.359 6.545 5.807 1.00 88.75 87 PHE A C 1
ATOM 671 O O . PHE A 1 87 ? 12.384 6.713 5.150 1.00 88.75 87 PHE A O 1
ATOM 678 N N . GLY A 1 88 ? 11.273 5.638 6.783 1.00 85.44 88 GLY A N 1
ATOM 679 C CA . GLY A 1 88 ? 12.376 4.748 7.149 1.00 85.44 88 GLY A CA 1
ATOM 680 C C . GLY A 1 88 ? 13.405 5.333 8.120 1.00 85.44 88 GLY A C 1
ATOM 681 O O . GLY A 1 88 ? 14.216 4.571 8.638 1.00 85.44 88 GLY A O 1
ATOM 682 N N . PHE A 1 89 ? 13.373 6.639 8.403 1.00 87.44 89 PHE A N 1
ATOM 683 C CA . PHE A 1 89 ? 14.307 7.269 9.339 1.00 87.44 89 PHE A CA 1
ATOM 684 C C . PHE A 1 89 ? 13.811 7.186 10.782 1.00 87.44 89 PHE A C 1
ATOM 686 O O . PHE A 1 89 ? 12.613 7.243 11.048 1.00 87.44 89 PHE A O 1
ATOM 693 N N . GLU A 1 90 ? 14.743 7.076 11.727 1.00 88.31 90 GLU A N 1
ATOM 694 C CA . GLU A 1 90 ? 14.423 7.045 13.154 1.00 88.31 90 GLU A CA 1
ATOM 695 C C . GLU A 1 90 ? 13.613 8.277 13.585 1.00 88.31 90 GLU A C 1
ATOM 697 O O . GLU A 1 90 ? 13.934 9.412 13.232 1.00 88.31 90 GLU A O 1
ATOM 702 N N . GLY A 1 91 ? 12.552 8.036 14.356 1.00 88.25 91 GLY A N 1
ATOM 703 C CA . GLY A 1 91 ? 11.640 9.069 14.837 1.00 88.25 91 GLY A CA 1
ATOM 704 C C . GLY A 1 91 ? 10.600 9.515 13.809 1.00 88.25 91 GLY A C 1
ATOM 705 O O . GLY A 1 91 ? 9.744 10.330 14.149 1.00 88.25 91 GLY A O 1
ATOM 706 N N . ALA A 1 92 ? 10.635 8.993 12.578 1.00 92.88 92 ALA A N 1
ATOM 707 C CA . ALA A 1 92 ? 9.592 9.266 11.605 1.00 92.88 92 ALA A CA 1
ATOM 708 C C . ALA A 1 92 ? 8.286 8.559 11.986 1.00 92.88 92 ALA A C 1
ATOM 710 O O . ALA A 1 92 ? 8.301 7.406 12.423 1.00 92.88 92 ALA A O 1
ATOM 711 N N . VAL A 1 93 ? 7.153 9.231 11.791 1.00 96.00 93 VAL A N 1
ATOM 712 C CA . VAL A 1 93 ? 5.822 8.690 12.086 1.00 96.00 93 VAL A CA 1
ATOM 713 C C . VAL A 1 93 ? 4.937 8.860 10.865 1.00 96.00 93 VAL A C 1
ATOM 715 O O . VAL A 1 93 ? 4.831 9.952 10.314 1.00 96.00 93 VAL A O 1
ATOM 718 N N . PHE A 1 94 ? 4.314 7.762 10.447 1.00 96.94 94 PHE A N 1
ATOM 719 C CA . PHE A 1 94 ? 3.405 7.712 9.311 1.00 96.94 94 PHE A CA 1
ATOM 720 C C . PHE A 1 94 ? 2.045 7.188 9.750 1.00 96.94 94 PHE A C 1
ATOM 722 O O . PHE A 1 94 ? 1.963 6.117 10.348 1.00 96.94 94 PHE A O 1
ATOM 729 N N . GLU A 1 95 ? 0.987 7.910 9.406 1.00 97.31 95 GLU A N 1
ATOM 730 C CA . GLU A 1 95 ? -0.400 7.552 9.712 1.00 97.31 95 GLU A CA 1
ATOM 731 C C . GLU A 1 95 ? -1.200 7.404 8.421 1.00 97.31 95 GLU A C 1
ATOM 733 O O . GLU A 1 95 ? -0.831 7.965 7.389 1.00 97.31 95 GLU A O 1
ATOM 738 N N . LEU A 1 96 ? -2.284 6.628 8.447 1.00 95.38 96 LEU A N 1
ATOM 739 C CA . LEU A 1 96 ? -3.182 6.571 7.295 1.00 95.38 96 LEU A CA 1
ATOM 740 C C . LEU A 1 96 ? -3.816 7.948 7.060 1.00 95.38 96 LEU A C 1
ATOM 742 O O . LEU A 1 96 ? -4.381 8.532 7.980 1.00 95.38 96 LEU A O 1
ATOM 746 N N . GLU A 1 97 ? -3.798 8.429 5.816 1.00 94.62 97 GLU A N 1
ATOM 747 C CA . GLU A 1 97 ? -4.529 9.649 5.434 1.00 94.62 97 GLU A CA 1
ATOM 748 C C . GLU A 1 97 ? -6.042 9.486 5.639 1.00 94.62 97 GLU A C 1
ATOM 750 O O . GLU A 1 97 ? -6.770 10.432 5.933 1.00 94.62 97 GLU A O 1
ATOM 755 N N . SER A 1 98 ? -6.537 8.264 5.467 1.00 93.25 98 SER A N 1
ATOM 756 C CA . SER A 1 98 ? -7.922 7.891 5.724 1.00 93.25 98 SER A CA 1
ATOM 757 C C . SER A 1 98 ? -7.967 6.490 6.316 1.00 93.25 98 SER A C 1
ATOM 759 O O . SER A 1 98 ? -7.206 5.619 5.883 1.00 93.25 98 SER A O 1
ATOM 761 N N . PRO A 1 99 ? -8.845 6.238 7.299 1.00 93.50 99 PRO A N 1
ATOM 762 C CA . PRO A 1 99 ? -8.911 4.933 7.923 1.00 93.50 99 PRO A CA 1
ATOM 763 C C . PRO A 1 99 ? -9.387 3.874 6.924 1.00 93.50 99 PRO A C 1
ATOM 765 O O . PRO A 1 99 ? -10.171 4.150 6.014 1.00 93.50 99 PRO A O 1
ATOM 768 N N . ILE A 1 100 ? -8.957 2.633 7.133 1.00 93.06 100 ILE A N 1
ATOM 769 C CA . ILE A 1 100 ? -9.494 1.495 6.388 1.00 93.06 100 ILE A CA 1
ATOM 770 C C . ILE A 1 100 ? -10.880 1.190 6.950 1.00 93.06 100 ILE A C 1
ATOM 772 O O . ILE A 1 100 ? -11.018 0.886 8.138 1.00 93.06 100 ILE A O 1
ATOM 776 N N . VAL A 1 101 ? -11.893 1.258 6.090 1.00 93.56 101 VAL A N 1
ATOM 777 C CA . VAL A 1 101 ? -13.283 0.945 6.430 1.00 93.56 101 VAL A CA 1
ATOM 778 C C . VAL A 1 101 ? -13.642 -0.412 5.841 1.00 93.56 101 VAL A C 1
ATOM 780 O O . VAL A 1 101 ? -13.581 -0.607 4.630 1.00 93.56 101 VAL A O 1
ATOM 783 N N . ILE A 1 102 ? -14.031 -1.336 6.712 1.00 92.44 102 ILE A N 1
ATOM 784 C CA . ILE A 1 102 ? -14.606 -2.630 6.359 1.00 92.44 102 ILE A CA 1
ATOM 785 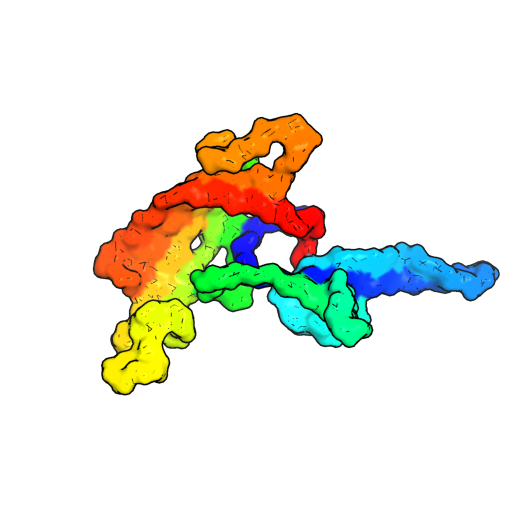C C . ILE A 1 102 ? -16.111 -2.491 6.559 1.00 92.44 102 ILE A C 1
ATOM 787 O O . ILE A 1 102 ? -16.594 -2.410 7.693 1.00 92.44 102 ILE A O 1
ATOM 791 N N . ASP A 1 103 ? -16.845 -2.401 5.455 1.00 91.69 103 ASP A N 1
ATOM 792 C CA . ASP A 1 103 ? -18.295 -2.232 5.495 1.00 91.69 103 ASP A CA 1
ATOM 793 C C . ASP A 1 103 ? -18.980 -3.440 6.159 1.00 91.69 103 ASP A C 1
ATOM 795 O O . ASP A 1 103 ? -18.462 -4.559 6.148 1.00 91.69 103 ASP A O 1
ATOM 799 N N . SER A 1 104 ? -20.175 -3.231 6.709 1.00 90.62 104 SER A N 1
ATOM 800 C CA . SER A 1 104 ? -21.070 -4.300 7.171 1.00 90.62 104 SER A CA 1
ATOM 801 C C . SER A 1 104 ? -21.249 -5.436 6.147 1.00 90.62 104 SER A C 1
ATOM 803 O O . SER A 1 104 ? -21.260 -6.607 6.512 1.00 90.62 104 SER A O 1
ATOM 805 N N . ASN A 1 105 ? -21.317 -5.112 4.852 1.00 88.88 105 ASN A N 1
ATOM 806 C CA . ASN A 1 105 ? -21.468 -6.078 3.764 1.00 88.88 105 ASN A CA 1
ATOM 807 C C . ASN A 1 105 ? -20.123 -6.486 3.130 1.00 88.88 105 ASN A C 1
ATOM 809 O O . ASN A 1 105 ? -20.102 -7.085 2.052 1.00 88.88 105 ASN A O 1
ATOM 813 N N . ASP A 1 106 ? -18.981 -6.169 3.739 1.00 88.88 106 ASP A N 1
ATOM 814 C CA . ASP A 1 106 ? -17.680 -6.611 3.234 1.00 88.88 106 ASP A CA 1
ATOM 815 C C . ASP A 1 106 ? -17.525 -8.141 3.429 1.00 88.88 106 ASP A C 1
ATOM 817 O O . ASP A 1 106 ? -17.862 -8.666 4.494 1.00 88.88 106 ASP A O 1
ATOM 821 N N . PRO A 1 107 ? -17.056 -8.913 2.426 1.00 86.38 107 PRO A N 1
ATOM 822 C CA . PRO A 1 107 ? -16.793 -10.350 2.575 1.00 86.38 107 PRO A CA 1
ATOM 823 C C . PRO A 1 107 ? -15.772 -10.717 3.663 1.00 86.38 107 PRO A C 1
ATOM 825 O O . PRO A 1 107 ? -15.760 -11.860 4.113 1.00 86.38 107 PRO A O 1
ATOM 828 N N . LEU A 1 108 ? -14.902 -9.783 4.047 1.00 86.94 108 LEU A N 1
ATOM 829 C CA . LEU A 1 108 ? -13.901 -9.926 5.103 1.00 86.94 108 LEU A CA 1
ATOM 830 C C . LEU A 1 108 ? -14.367 -9.335 6.442 1.00 86.94 108 LEU A C 1
ATOM 832 O O . LEU A 1 108 ? -13.584 -9.297 7.393 1.00 86.94 108 LEU A O 1
ATOM 836 N N . ASN A 1 109 ? -15.623 -8.885 6.542 1.00 89.69 109 ASN A N 1
ATOM 837 C CA . ASN A 1 109 ? -16.194 -8.462 7.813 1.00 89.69 109 ASN A CA 1
ATOM 838 C C . ASN A 1 109 ? -16.331 -9.675 8.757 1.00 89.69 109 ASN A C 1
ATOM 840 O O . ASN A 1 109 ? -17.003 -10.645 8.402 1.00 89.69 109 ASN A O 1
ATOM 844 N N . PRO A 1 110 ? -15.740 -9.651 9.966 1.00 88.75 110 PRO A N 1
ATOM 845 C CA . PRO A 1 110 ? -15.754 -10.805 10.868 1.00 88.75 110 PRO A CA 1
ATOM 846 C C . PRO A 1 110 ? -17.141 -11.149 11.434 1.00 88.75 110 PRO A C 1
ATOM 848 O O . PRO A 1 110 ? -17.332 -12.264 11.921 1.00 88.75 110 PRO A O 1
ATOM 851 N N . PHE A 1 111 ? -18.103 -10.224 11.370 1.00 89.44 111 PHE A N 1
ATOM 852 C CA . PHE A 1 111 ? -19.493 -10.478 11.760 1.00 89.44 111 PHE A CA 1
ATOM 853 C C . PHE A 1 111 ? -20.305 -11.167 10.661 1.00 89.44 111 PHE A C 1
ATOM 855 O O . PHE A 1 111 ? -21.380 -11.690 10.931 1.00 89.44 111 PHE A O 1
ATOM 862 N N . ARG A 1 112 ? -19.796 -11.200 9.426 1.00 85.00 112 ARG A N 1
ATOM 863 C CA . ARG A 1 112 ? -20.537 -11.723 8.285 1.00 85.00 112 ARG A CA 1
ATOM 864 C C . ARG A 1 112 ? -20.236 -13.196 8.058 1.00 85.00 112 ARG A C 1
ATOM 866 O O . ARG A 1 112 ? -19.158 -13.557 7.581 1.00 85.00 112 ARG A O 1
ATOM 873 N N . HIS A 1 113 ? -21.206 -14.068 8.317 1.00 82.38 113 HIS A N 1
ATOM 874 C CA . HIS A 1 113 ? -21.039 -15.515 8.158 1.00 82.38 113 HIS A CA 1
ATOM 875 C C . HIS A 1 113 ? -21.873 -16.021 6.981 1.00 82.38 113 HIS A C 1
ATOM 877 O O . HIS A 1 113 ? -22.899 -16.665 7.150 1.00 82.38 113 HIS A O 1
ATOM 883 N N . LYS A 1 114 ? -21.389 -15.777 5.754 1.00 76.00 114 LYS A N 1
ATOM 884 C CA . LYS A 1 114 ? -22.103 -16.062 4.486 1.00 76.00 114 LYS A CA 1
ATOM 885 C C . LYS A 1 114 ? -22.727 -17.465 4.372 1.00 76.00 114 LYS A C 1
ATOM 887 O O . LYS A 1 114 ? -23.669 -17.647 3.609 1.00 76.00 114 LYS A O 1
ATOM 892 N N . PHE A 1 115 ? -22.160 -18.459 5.048 1.00 80.50 115 PHE A N 1
ATOM 893 C CA . PHE A 1 115 ? -22.589 -19.855 4.953 1.00 80.50 115 PHE A CA 1
ATOM 894 C C . PHE A 1 115 ? -23.276 -20.374 6.224 1.00 80.50 115 PHE A C 1
ATOM 896 O O . PHE A 1 115 ? -23.563 -21.568 6.294 1.00 80.50 115 PHE A O 1
ATOM 903 N N . HIS A 1 116 ? -23.523 -19.518 7.221 1.00 79.25 116 HIS A N 1
ATOM 904 C CA . HIS A 1 116 ? -24.234 -19.897 8.437 1.00 79.25 116 HIS A CA 1
ATOM 905 C C . HIS A 1 116 ? -25.704 -19.448 8.339 1.00 79.25 116 HIS A C 1
ATOM 907 O O . HIS A 1 116 ? -25.939 -18.246 8.242 1.00 79.25 116 HIS A O 1
ATOM 913 N N . PRO A 1 117 ? -26.687 -20.372 8.370 1.00 77.50 117 PRO A N 1
ATOM 914 C CA . PRO A 1 117 ? -28.105 -20.056 8.151 1.00 77.50 117 PRO A CA 1
ATOM 915 C C . PRO A 1 117 ? -28.689 -19.005 9.100 1.00 77.50 117 PRO A C 1
ATOM 917 O O . PRO A 1 117 ? -29.615 -18.302 8.724 1.00 77.50 117 PRO A O 1
ATOM 920 N N . ASP A 1 118 ? -28.147 -18.910 10.314 1.00 74.62 118 ASP A N 1
ATOM 921 C CA . ASP A 1 118 ? -28.652 -18.002 11.350 1.00 74.62 118 ASP A CA 1
ATOM 922 C C . ASP A 1 118 ? -27.958 -16.624 11.362 1.00 74.62 118 ASP A C 1
ATOM 924 O O . ASP A 1 118 ? -28.303 -15.795 12.192 1.00 74.62 118 ASP A O 1
ATOM 928 N N . HIS A 1 119 ? -26.958 -16.395 10.495 1.00 68.50 119 HIS A N 1
ATOM 929 C CA . HIS A 1 119 ? -26.066 -15.220 10.539 1.00 68.50 119 HIS A CA 1
ATOM 930 C C . HIS A 1 119 ? -25.715 -14.687 9.134 1.00 68.50 119 HIS A C 1
ATOM 932 O O . HIS A 1 119 ? -24.569 -14.304 8.857 1.00 68.50 119 HIS A O 1
ATOM 938 N N . ASP A 1 120 ? -26.687 -14.703 8.215 1.00 67.75 120 ASP A N 1
ATOM 939 C CA . ASP A 1 120 ? -26.537 -14.176 6.852 1.00 67.75 120 ASP A CA 1
ATOM 940 C C . ASP A 1 120 ? -27.098 -12.751 6.667 1.00 67.75 120 ASP A C 1
ATOM 942 O O . ASP A 1 120 ? -26.898 -12.141 5.608 1.00 67.75 120 ASP A O 1
ATOM 946 N N . GLU A 1 121 ? -27.731 -12.183 7.700 1.00 70.94 121 GLU A N 1
ATOM 947 C CA . GLU A 1 121 ? -28.331 -10.854 7.644 1.00 70.94 121 GLU A CA 1
ATOM 948 C C . GLU A 1 121 ? -27.305 -9.717 7.782 1.00 70.94 121 GLU A C 1
ATOM 950 O O . GLU A 1 121 ? -26.425 -9.707 8.644 1.00 70.94 121 GLU A O 1
ATOM 955 N N . LEU A 1 122 ? -27.477 -8.665 6.973 1.00 72.31 122 LEU A N 1
ATOM 956 C CA . LEU A 1 122 ? -26.673 -7.437 7.075 1.00 72.31 122 LEU A CA 1
ATOM 957 C C . LEU A 1 122 ? -26.937 -6.648 8.366 1.00 72.31 122 LEU A C 1
ATOM 959 O O . LEU A 1 122 ? -26.107 -5.835 8.761 1.00 72.31 122 LEU A O 1
ATOM 963 N N . SER A 1 123 ? -28.079 -6.883 9.016 1.00 79.12 123 SER A N 1
ATOM 964 C CA . SER A 1 123 ? -28.495 -6.242 10.270 1.00 79.12 123 SER A CA 1
ATOM 965 C C . SER A 1 123 ? -27.589 -6.609 11.456 1.00 79.12 123 SER A C 1
ATOM 967 O O . SER A 1 123 ? -27.492 -5.839 12.413 1.00 79.12 123 SER A O 1
ATOM 969 N N . GLU A 1 124 ? -26.896 -7.748 11.374 1.00 82.69 124 GLU A N 1
ATOM 970 C CA . GLU A 1 124 ? -26.025 -8.287 12.425 1.00 82.69 124 GLU A CA 1
ATOM 971 C C . GLU A 1 124 ? -24.540 -7.954 12.204 1.00 82.69 124 GLU A C 1
ATOM 973 O O . GLU A 1 124 ? -23.691 -8.264 13.041 1.00 82.69 124 GLU A O 1
ATOM 978 N N . SER A 1 125 ? -24.214 -7.301 11.084 1.00 88.56 125 SER A N 1
ATOM 979 C CA . SER A 1 125 ? -22.848 -6.915 10.734 1.00 88.56 125 SER A CA 1
ATOM 980 C C . SER A 1 125 ? -22.594 -5.435 11.002 1.00 88.56 125 SER A C 1
ATOM 982 O O . SER A 1 125 ? -23.321 -4.558 10.540 1.00 88.56 125 SER A O 1
ATOM 984 N N . TYR A 1 126 ? -21.509 -5.135 11.713 1.00 91.81 126 TYR A N 1
ATOM 985 C CA . TYR A 1 126 ? -21.117 -3.762 12.029 1.00 91.81 126 TYR A CA 1
ATOM 986 C C . TYR A 1 126 ? -19.991 -3.283 11.122 1.00 91.81 126 TYR A C 1
ATOM 988 O O . TYR A 1 126 ? -19.101 -4.054 10.764 1.00 91.81 126 TYR A O 1
ATOM 996 N N . VAL A 1 127 ? -19.998 -1.992 10.790 1.00 94.25 127 VAL A N 1
ATOM 997 C CA . VAL A 1 127 ? -18.857 -1.348 10.130 1.00 94.25 127 VAL A CA 1
ATOM 998 C C . VAL A 1 127 ? -17.658 -1.384 11.073 1.00 94.25 127 VAL A C 1
ATOM 1000 O O . VAL A 1 127 ? -17.770 -0.976 12.229 1.00 94.25 127 VAL A O 1
ATOM 1003 N N . VAL A 1 128 ? -16.515 -1.851 10.573 1.00 94.81 128 VAL A N 1
ATOM 1004 C CA . VAL A 1 128 ? -15.247 -1.882 11.308 1.00 94.81 128 VAL A CA 1
ATOM 1005 C C . VAL A 1 128 ? -14.296 -0.863 10.702 1.00 94.81 128 VAL A C 1
ATOM 1007 O O . VAL A 1 128 ? -14.042 -0.882 9.499 1.00 94.81 128 VAL A O 1
ATOM 1010 N N . THR A 1 129 ? -13.729 -0.003 11.542 1.00 95.56 129 THR A N 1
ATOM 1011 C CA . THR A 1 129 ? -12.772 1.022 11.112 1.00 95.56 129 THR A CA 1
ATOM 1012 C C . THR A 1 129 ? -11.413 0.748 11.733 1.00 95.56 129 THR A C 1
ATOM 1014 O O . THR A 1 129 ? -11.319 0.456 12.927 1.00 95.56 129 THR A O 1
ATOM 1017 N N . ARG A 1 130 ? -10.358 0.850 10.922 1.00 95.00 130 ARG A N 1
ATOM 1018 C CA . ARG A 1 130 ? -8.967 0.623 11.321 1.00 95.00 130 ARG A CA 1
ATOM 1019 C C . ARG A 1 130 ? -8.147 1.875 11.044 1.00 95.00 130 ARG A C 1
ATOM 1021 O O . ARG A 1 130 ? -8.038 2.291 9.889 1.00 95.00 130 ARG A O 1
ATOM 1028 N N . ASN A 1 131 ? -7.555 2.458 12.080 1.00 96.12 131 ASN A N 1
ATOM 1029 C CA . ASN A 1 131 ? -6.612 3.562 11.936 1.00 96.12 131 ASN A CA 1
ATOM 1030 C C . ASN A 1 131 ? -5.215 3.102 12.351 1.00 96.12 131 ASN A C 1
ATOM 1032 O O . ASN A 1 131 ? -5.054 2.618 13.468 1.00 96.12 131 ASN A O 1
ATOM 1036 N N . ILE A 1 132 ? -4.231 3.214 11.457 1.00 95.69 132 ILE A N 1
ATOM 1037 C CA . ILE A 1 132 ? -2.895 2.626 11.617 1.00 95.69 132 ILE A CA 1
ATOM 1038 C C . ILE A 1 132 ? -1.838 3.729 11.651 1.00 95.69 132 ILE A C 1
ATOM 1040 O O . ILE A 1 132 ? -1.854 4.632 10.818 1.00 95.69 132 ILE A O 1
ATOM 1044 N N . ALA A 1 133 ? -0.878 3.585 12.565 1.00 97.31 133 ALA A N 1
ATOM 1045 C CA . ALA A 1 133 ? 0.319 4.407 12.652 1.00 97.31 133 ALA A CA 1
ATOM 1046 C C . ALA A 1 133 ? 1.590 3.544 12.729 1.00 97.31 133 ALA A C 1
ATOM 1048 O O . ALA A 1 133 ? 1.639 2.532 13.439 1.00 97.31 133 ALA A O 1
ATOM 1049 N N . LEU A 1 134 ? 2.634 3.975 12.024 1.00 96.38 134 LEU A N 1
ATOM 1050 C CA . LEU A 1 134 ? 3.969 3.385 12.012 1.00 96.38 134 LEU A CA 1
ATOM 1051 C C . LEU A 1 134 ? 4.976 4.417 12.514 1.00 96.38 134 LEU A C 1
ATOM 1053 O O . LEU A 1 134 ? 5.189 5.435 11.867 1.00 96.38 134 LEU A O 1
ATOM 1057 N N . GLU A 1 135 ? 5.612 4.141 13.646 1.00 96.00 135 GLU A N 1
ATOM 1058 C CA . GLU A 1 135 ? 6.718 4.941 14.178 1.00 96.00 135 GLU A CA 1
ATOM 1059 C C . GLU A 1 135 ? 8.028 4.187 13.954 1.00 96.00 135 GLU A C 1
ATOM 1061 O O . GLU A 1 135 ? 8.195 3.085 14.474 1.00 96.00 135 GLU A O 1
ATOM 1066 N N . PHE A 1 136 ? 8.952 4.759 13.189 1.00 92.56 136 PHE A N 1
ATOM 1067 C CA . PHE A 1 136 ? 10.236 4.147 12.861 1.00 92.56 136 PHE A CA 1
ATOM 1068 C C . PHE A 1 136 ? 11.241 4.311 14.002 1.00 92.56 136 PHE A C 1
ATOM 1070 O O . PHE A 1 136 ? 11.420 5.404 14.539 1.00 92.56 136 PHE A O 1
ATOM 1077 N N . THR A 1 137 ? 11.931 3.228 14.363 1.00 89.31 137 THR A N 1
ATOM 1078 C CA . THR A 1 137 ? 12.926 3.233 15.444 1.00 89.31 137 THR A CA 1
ATOM 1079 C C . THR A 1 137 ? 14.167 2.426 15.068 1.00 89.31 137 THR A C 1
ATOM 1081 O O . THR A 1 137 ? 14.103 1.469 14.297 1.00 89.31 137 THR A O 1
ATOM 1084 N N . SER A 1 138 ? 15.311 2.786 15.654 1.00 76.19 138 SER A N 1
ATOM 1085 C CA . SER A 1 138 ? 16.596 2.095 15.464 1.00 76.19 138 SER A CA 1
ATOM 1086 C C . SER A 1 138 ? 16.725 0.775 16.248 1.00 76.19 138 SER A C 1
ATOM 1088 O O . SER A 1 138 ? 17.698 0.050 16.079 1.00 76.19 138 SER A O 1
ATOM 1090 N N . ASN A 1 139 ? 15.758 0.433 17.111 1.00 64.25 139 ASN A N 1
ATOM 1091 C CA . ASN A 1 139 ? 15.861 -0.653 18.098 1.00 64.25 139 ASN A CA 1
ATOM 1092 C C . ASN A 1 139 ? 14.760 -1.715 17.947 1.00 64.25 139 ASN A C 1
ATOM 1094 O O . ASN A 1 139 ? 14.027 -2.021 18.890 1.00 64.25 139 ASN A O 1
ATOM 1098 N N . VAL A 1 140 ? 14.635 -2.313 16.764 1.00 63.12 140 VAL A N 1
ATOM 1099 C CA . VAL A 1 140 ? 13.766 -3.486 16.591 1.00 63.12 140 VAL A CA 1
ATOM 1100 C C . VAL A 1 140 ? 14.551 -4.751 16.934 1.00 63.12 140 VAL A C 1
ATOM 1102 O O . VAL A 1 140 ? 15.577 -5.040 16.321 1.00 63.12 140 VAL A O 1
ATOM 1105 N N . ALA A 1 141 ? 14.077 -5.530 17.911 1.00 55.88 141 ALA A N 1
ATOM 1106 C CA . ALA A 1 141 ? 14.693 -6.807 18.273 1.00 55.88 141 ALA A CA 1
ATOM 1107 C C . ALA A 1 141 ? 14.799 -7.727 17.036 1.00 55.88 141 ALA A C 1
ATOM 1109 O O . ALA A 1 141 ? 13.791 -8.060 16.416 1.00 55.88 141 ALA A O 1
ATOM 1110 N N . GLY A 1 142 ? 16.025 -8.116 16.664 1.00 54.09 142 GLY A N 1
ATOM 1111 C CA . GLY A 1 142 ? 16.301 -8.940 15.477 1.00 54.09 142 GLY A CA 1
ATOM 1112 C C . GLY A 1 142 ? 16.502 -8.171 14.160 1.00 54.09 142 GLY A C 1
ATOM 1113 O O . GLY A 1 142 ? 16.650 -8.808 13.112 1.00 54.09 142 GLY A O 1
ATOM 1114 N N . ALA A 1 143 ? 16.521 -6.833 14.180 1.00 54.81 143 ALA A N 1
ATOM 1115 C CA . ALA A 1 143 ? 16.976 -6.019 13.054 1.00 54.81 143 ALA A CA 1
ATOM 1116 C C . ALA A 1 143 ? 18.499 -5.818 13.139 1.00 54.81 143 ALA A C 1
ATOM 1118 O O . ALA A 1 143 ? 19.022 -5.305 14.127 1.00 54.81 143 ALA A O 1
ATOM 1119 N N . SER A 1 144 ? 19.221 -6.271 12.113 1.00 48.53 144 SER A N 1
ATOM 1120 C CA . SER A 1 144 ? 20.672 -6.114 12.024 1.00 48.53 144 SER A CA 1
ATOM 1121 C C . SER A 1 144 ? 20.967 -4.789 11.326 1.00 48.53 144 SER A C 1
ATOM 1123 O O . SER A 1 144 ? 20.952 -4.719 10.102 1.00 48.53 144 SER A O 1
ATOM 1125 N N . PHE A 1 145 ? 21.214 -3.730 12.094 1.00 50.00 145 PHE A N 1
ATOM 1126 C CA . PHE A 1 145 ? 21.657 -2.447 11.547 1.00 50.00 145 PHE A CA 1
ATOM 1127 C C . PHE A 1 145 ? 23.182 -2.477 11.378 1.00 50.00 145 PHE A C 1
ATOM 1129 O O . PHE A 1 145 ? 23.922 -2.003 12.236 1.00 50.00 145 PHE A O 1
ATOM 1136 N N . MET A 1 146 ? 23.675 -3.088 10.295 1.00 39.09 146 MET A N 1
ATOM 1137 C CA . MET A 1 146 ? 25.058 -2.881 9.851 1.00 39.09 146 MET A CA 1
ATOM 1138 C C . MET A 1 146 ? 25.065 -1.810 8.754 1.00 39.09 146 MET A C 1
ATOM 1140 O O . MET A 1 146 ? 24.555 -2.067 7.661 1.00 39.09 146 MET A O 1
ATOM 1144 N N . PRO A 1 147 ? 25.640 -0.619 9.003 1.00 41.62 147 PRO A N 1
ATOM 1145 C CA . PRO A 1 147 ? 25.757 0.407 7.977 1.0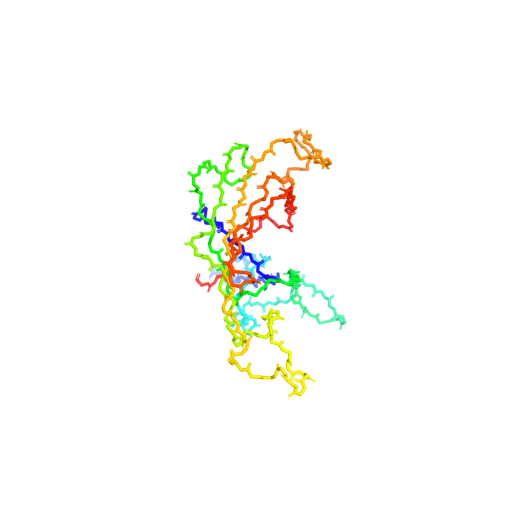0 41.62 147 PRO A CA 1
ATOM 1146 C C . PRO A 1 147 ? 26.623 -0.110 6.821 1.00 41.62 147 PRO A C 1
ATOM 1148 O O . PRO A 1 147 ? 27.768 -0.510 7.030 1.00 41.62 147 PRO A O 1
ATOM 1151 N N . GLY A 1 148 ? 26.084 -0.097 5.599 1.00 47.53 148 GLY A N 1
ATOM 1152 C CA . GLY A 1 148 ? 26.850 -0.318 4.364 1.00 47.53 148 GLY A CA 1
ATOM 1153 C C . GLY A 1 148 ? 26.629 -1.648 3.631 1.00 47.53 148 GLY A C 1
ATOM 1154 O O . GLY A 1 148 ? 27.062 -1.765 2.487 1.00 47.53 148 GLY A O 1
ATOM 1155 N N . TRP A 1 149 ? 25.921 -2.628 4.206 1.00 34.44 149 TRP A N 1
ATOM 1156 C CA . TRP A 1 149 ? 25.543 -3.868 3.506 1.00 34.44 149 TRP A CA 1
ATOM 1157 C C . TRP A 1 149 ? 24.173 -4.353 4.004 1.00 34.44 149 TRP A C 1
ATOM 1159 O O . TRP A 1 149 ? 24.059 -4.804 5.137 1.00 34.44 149 TRP A O 1
ATOM 1169 N N . GLY A 1 150 ? 23.121 -4.247 3.179 1.00 49.53 150 GLY A N 1
ATOM 1170 C CA . GLY A 1 150 ? 21.772 -4.709 3.557 1.00 49.53 150 GLY A CA 1
ATOM 1171 C C . GLY A 1 150 ? 20.837 -3.638 4.132 1.00 49.53 150 GLY A C 1
ATOM 1172 O O . GLY A 1 150 ? 20.064 -3.920 5.040 1.00 49.53 150 GLY A O 1
ATOM 1173 N N . ASP A 1 151 ? 20.857 -2.439 3.545 1.00 56.97 151 ASP A N 1
ATOM 1174 C CA . ASP A 1 151 ? 19.946 -1.298 3.776 1.00 56.97 151 ASP A CA 1
ATOM 1175 C C . ASP A 1 1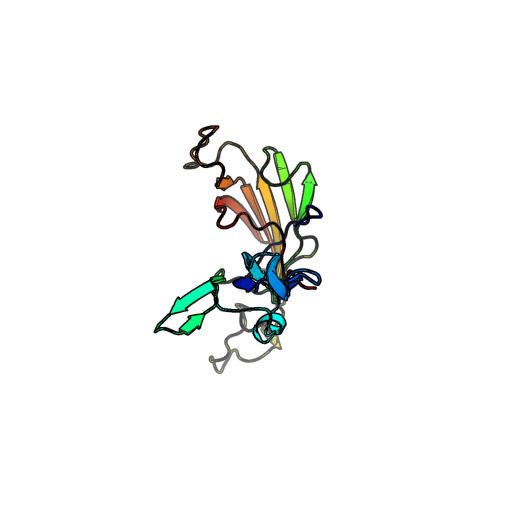51 ? 18.497 -1.580 3.295 1.00 56.97 151 ASP A C 1
ATOM 1177 O O . ASP A 1 151 ? 17.845 -0.781 2.619 1.00 56.97 151 ASP A O 1
ATOM 1181 N N . THR A 1 152 ? 18.040 -2.817 3.484 1.00 71.12 152 THR A N 1
ATOM 1182 C CA . THR A 1 152 ? 16.773 -3.345 2.975 1.00 71.12 152 THR A CA 1
ATOM 1183 C C . THR A 1 152 ? 15.703 -3.384 4.042 1.00 71.12 152 THR A C 1
ATOM 1185 O O . THR A 1 152 ? 14.537 -3.491 3.685 1.00 71.12 152 THR A O 1
ATOM 1188 N N . ASP A 1 153 ? 16.068 -3.292 5.319 1.00 80.25 153 ASP A N 1
ATOM 1189 C CA . ASP A 1 153 ? 15.137 -3.534 6.408 1.00 80.25 153 ASP A CA 1
ATOM 1190 C C . ASP A 1 153 ? 15.012 -2.317 7.312 1.00 80.25 153 ASP A C 1
ATOM 1192 O O . ASP A 1 153 ? 15.992 -1.812 7.849 1.00 80.25 153 ASP A O 1
ATOM 1196 N N . VAL A 1 154 ? 13.774 -1.884 7.507 1.00 86.00 154 VAL A N 1
ATOM 1197 C CA . VAL A 1 154 ? 13.405 -0.826 8.449 1.00 86.00 154 VAL A CA 1
ATOM 1198 C C . VAL A 1 154 ? 12.326 -1.358 9.376 1.00 86.00 154 VAL A C 1
ATOM 1200 O O . VAL A 1 154 ? 11.660 -2.349 9.074 1.00 86.00 154 VAL A O 1
ATOM 1203 N N . GLY A 1 155 ? 12.122 -0.721 10.516 1.00 89.50 155 GLY A N 1
ATOM 1204 C CA . GLY A 1 155 ? 11.069 -1.143 11.422 1.00 89.50 155 GLY A CA 1
ATOM 1205 C C . GLY A 1 155 ? 10.826 -0.147 12.533 1.00 89.50 155 GLY A C 1
ATOM 1206 O O . GLY A 1 155 ? 11.391 0.945 12.549 1.00 89.50 155 GLY A O 1
ATOM 1207 N N . GLY A 1 156 ? 9.970 -0.546 13.461 1.00 92.69 156 GLY A N 1
ATOM 1208 C CA . GLY A 1 156 ? 9.697 0.239 14.648 1.00 92.69 156 GLY A CA 1
ATOM 1209 C C . GLY A 1 156 ? 8.432 -0.217 15.349 1.00 92.69 156 GLY A C 1
ATOM 1210 O O . GLY A 1 156 ? 8.184 -1.418 15.473 1.00 92.69 156 GLY A O 1
ATOM 1211 N N . VAL A 1 157 ? 7.646 0.737 15.835 1.00 94.94 157 VAL A N 1
ATOM 1212 C CA . VAL A 1 157 ? 6.443 0.504 16.632 1.00 94.94 157 VAL A CA 1
ATOM 1213 C C . VAL A 1 157 ? 5.195 0.698 15.777 1.00 94.94 157 VAL A C 1
ATOM 1215 O O . VAL A 1 157 ? 4.945 1.770 15.234 1.00 94.94 157 VAL A O 1
ATOM 1218 N N . TYR A 1 158 ? 4.388 -0.353 15.706 1.00 95.75 158 TYR A N 1
ATOM 1219 C CA . TYR A 1 158 ? 3.056 -0.344 15.119 1.00 95.75 158 TYR A CA 1
ATOM 1220 C C . TYR A 1 158 ? 2.036 0.068 16.178 1.00 95.75 158 TYR A C 1
ATOM 1222 O O . TYR A 1 158 ? 2.084 -0.437 17.307 1.00 95.75 158 TYR A O 1
ATOM 1230 N N . ARG A 1 159 ? 1.095 0.940 15.816 1.00 97.56 159 ARG A N 1
ATOM 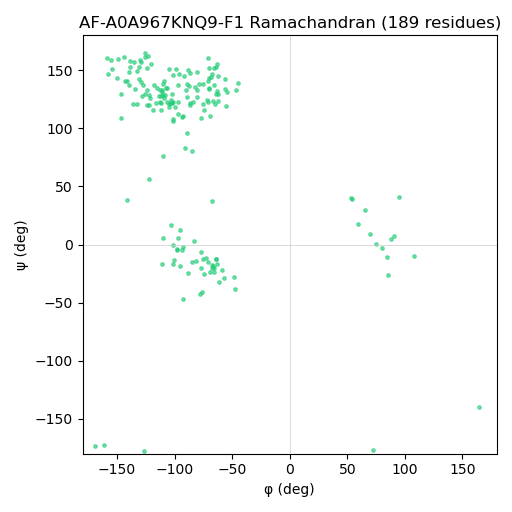1231 C CA . ARG A 1 159 ? -0.106 1.236 16.603 1.00 97.56 159 ARG A CA 1
ATOM 1232 C C . ARG A 1 159 ? -1.336 1.162 15.712 1.00 97.56 159 ARG A C 1
ATOM 1234 O O . ARG A 1 159 ? -1.294 1.597 14.566 1.00 97.56 159 ARG A O 1
ATOM 1241 N N . GLU A 1 160 ? -2.431 0.653 16.257 1.00 96.75 160 GLU A N 1
ATOM 1242 C CA . GLU A 1 160 ? -3.722 0.639 15.574 1.00 96.75 160 GLU A CA 1
ATOM 1243 C C . GLU A 1 160 ? -4.859 0.919 16.555 1.00 96.75 160 GLU A C 1
ATOM 1245 O O . GLU A 1 160 ? -4.841 0.446 17.694 1.00 96.75 160 GLU A O 1
ATOM 1250 N N . VAL A 1 161 ? -5.844 1.693 16.103 1.00 98.06 161 VAL A N 1
ATOM 1251 C CA . VAL A 1 161 ? -7.126 1.878 16.787 1.00 98.06 161 VAL A CA 1
ATOM 1252 C C . VAL A 1 161 ? -8.212 1.229 15.940 1.00 98.06 161 VAL A C 1
ATOM 1254 O O . VAL A 1 161 ? -8.390 1.579 14.771 1.00 98.06 161 VAL A O 1
ATOM 1257 N N . LEU A 1 162 ? -8.922 0.275 16.537 1.00 96.62 162 LEU A N 1
ATOM 1258 C CA . LEU A 1 162 ? -10.025 -0.458 15.924 1.00 96.62 162 LEU A CA 1
ATOM 1259 C C . LEU A 1 162 ? -11.347 -0.060 16.578 1.00 96.62 162 LEU A C 1
ATOM 1261 O O . LEU A 1 162 ? -11.481 -0.102 17.805 1.00 96.62 162 LEU A O 1
ATOM 1265 N N . THR A 1 163 ? -12.345 0.248 15.755 1.00 97.44 163 THR A N 1
ATOM 1266 C CA . THR A 1 163 ? -13.731 0.471 16.190 1.00 97.44 163 THR A CA 1
ATOM 1267 C C . THR A 1 163 ? -14.684 -0.476 15.461 1.00 97.44 163 THR A C 1
ATOM 1269 O O . THR A 1 163 ? -14.310 -1.111 14.476 1.00 97.44 163 THR A O 1
ATOM 1272 N N . GLY A 1 164 ? -15.899 -0.653 15.985 1.00 95.06 164 GLY A N 1
ATOM 1273 C CA . GLY A 1 164 ? -16.915 -1.540 15.398 1.00 95.06 164 GLY A CA 1
ATOM 1274 C C . GLY A 1 164 ? -16.815 -3.012 15.807 1.00 95.06 164 GLY A C 1
ATOM 1275 O O . GLY A 1 164 ? -17.834 -3.686 15.879 1.00 95.06 164 GLY A O 1
ATOM 1276 N N . LEU A 1 165 ? -15.625 -3.506 16.175 1.00 94.00 165 LEU A N 1
ATOM 1277 C CA . LEU A 1 165 ? -15.458 -4.870 16.714 1.00 94.00 165 LEU A CA 1
ATOM 1278 C C . LEU A 1 165 ? -15.952 -5.023 18.159 1.00 94.00 165 LEU A C 1
ATOM 1280 O O . LEU A 1 165 ? -16.278 -6.121 18.603 1.00 94.00 165 LEU A O 1
ATOM 1284 N N . HIS A 1 166 ? -15.962 -3.930 18.916 1.00 95.19 166 HIS A N 1
ATOM 1285 C CA . HIS A 1 166 ? -16.322 -3.917 20.326 1.00 95.19 166 HIS A CA 1
ATOM 1286 C C . HIS A 1 166 ? -16.971 -2.576 20.694 1.00 95.19 166 HIS A C 1
ATOM 1288 O O . HIS A 1 166 ? -16.777 -1.567 20.019 1.00 95.19 166 HIS A O 1
ATOM 1294 N N . LYS A 1 167 ? -17.724 -2.547 21.804 1.00 93.56 167 LYS A N 1
ATOM 1295 C CA . LYS A 1 167 ? -18.421 -1.341 22.309 1.00 93.56 167 LYS A CA 1
ATOM 1296 C C . LYS A 1 167 ? -17.478 -0.204 22.720 1.00 93.56 167 LYS A C 1
ATOM 1298 O O . LYS A 1 167 ? -17.918 0.918 22.941 1.00 93.56 167 LYS A O 1
ATOM 1303 N N . LYS A 1 168 ? -16.201 -0.525 22.904 1.00 97.31 168 LYS A N 1
ATOM 1304 C CA . LYS A 1 168 ? -15.104 0.400 23.186 1.00 97.31 168 LYS A CA 1
ATOM 1305 C C . LYS A 1 168 ? -14.044 0.202 22.120 1.00 97.31 168 LYS A C 1
ATOM 1307 O O . LYS A 1 168 ? -13.892 -0.921 21.640 1.00 97.31 168 LYS A O 1
ATOM 1312 N N . GLU A 1 169 ? -13.300 1.260 21.838 1.00 98.06 169 GLU A N 1
ATOM 1313 C CA . GLU A 1 169 ? -12.131 1.189 20.970 1.00 98.06 169 GLU A CA 1
ATOM 1314 C C . GLU A 1 169 ? -11.136 0.145 21.483 1.00 98.06 169 GLU A C 1
ATOM 1316 O O . GLU A 1 169 ? -10.946 -0.032 22.693 1.00 98.06 169 GLU A O 1
ATOM 1321 N N . ILE A 1 170 ? -10.512 -0.557 20.545 1.00 98.06 170 ILE A N 1
ATOM 1322 C CA . ILE A 1 170 ? -9.427 -1.488 20.824 1.00 98.06 170 ILE A CA 1
ATOM 1323 C C . ILE A 1 170 ? -8.140 -0.826 20.348 1.00 98.06 170 ILE A C 1
ATOM 1325 O O . ILE A 1 170 ? -8.013 -0.482 19.174 1.00 98.06 170 ILE A O 1
ATOM 1329 N N . HIS A 1 171 ? -7.181 -0.678 21.259 1.00 98.19 171 HIS A N 1
ATOM 1330 C CA . HIS A 1 171 ? -5.852 -0.162 20.948 1.00 98.19 171 HIS A CA 1
ATOM 1331 C C . HIS A 1 171 ? -4.864 -1.322 20.849 1.00 98.19 171 HIS A C 1
ATOM 1333 O O . HIS A 1 171 ? -4.683 -2.081 21.803 1.00 98.19 171 HIS A O 1
ATOM 1339 N N . VAL A 1 172 ? -4.206 -1.439 19.702 1.00 97.12 172 VAL A N 1
ATOM 1340 C CA . VAL A 1 172 ? -3.185 -2.449 19.424 1.00 97.12 172 VAL A CA 1
ATOM 1341 C C . VAL A 1 172 ? -1.829 -1.762 19.345 1.00 97.12 172 VAL A C 1
ATOM 1343 O O . VAL A 1 172 ? -1.697 -0.683 18.769 1.00 97.12 172 VAL A O 1
ATOM 1346 N N . LYS A 1 173 ? -0.806 -2.388 19.928 1.00 97.06 173 LYS A N 1
ATOM 1347 C CA . LYS A 1 173 ? 0.584 -1.940 19.843 1.00 97.06 173 LYS A CA 1
ATOM 1348 C C . LYS A 1 173 ? 1.501 -3.143 19.679 1.00 97.06 173 LYS A C 1
ATOM 1350 O O . LYS A 1 173 ? 1.342 -4.139 20.379 1.00 97.06 173 LYS A O 1
ATOM 1355 N N . GLY A 1 174 ? 2.486 -3.028 18.800 1.00 93.94 174 GLY A N 1
ATOM 1356 C CA . GLY A 1 174 ? 3.488 -4.065 18.579 1.00 93.94 174 GLY A CA 1
ATOM 1357 C C . GLY A 1 174 ? 4.717 -3.516 17.875 1.00 93.94 174 GLY A C 1
ATOM 1358 O O . GLY A 1 174 ? 4.841 -2.307 17.684 1.00 93.94 174 GLY A O 1
ATOM 1359 N N . THR A 1 175 ? 5.630 -4.399 17.490 1.00 93.31 175 THR A N 1
ATOM 1360 C CA . THR A 1 175 ? 6.745 -4.054 16.606 1.00 93.31 175 THR A CA 1
ATOM 1361 C C . THR A 1 175 ? 6.433 -4.469 15.172 1.00 93.31 175 THR A C 1
ATOM 1363 O O . THR A 1 175 ? 5.694 -5.425 14.942 1.00 93.31 175 THR A O 1
ATOM 1366 N N . PHE A 1 176 ? 7.001 -3.759 14.199 1.00 90.38 176 PHE A N 1
ATOM 1367 C CA . PHE A 1 176 ? 6.947 -4.142 12.789 1.00 90.38 176 PHE A CA 1
ATOM 1368 C C . PHE A 1 176 ? 8.343 -4.126 12.164 1.00 90.38 176 PHE A C 1
ATOM 1370 O O . PHE A 1 176 ? 9.244 -3.426 12.631 1.00 90.38 176 PHE A O 1
ATOM 1377 N N . ARG A 1 177 ? 8.493 -4.881 11.074 1.00 88.62 177 ARG A N 1
ATOM 1378 C CA . ARG A 1 177 ? 9.652 -4.859 10.178 1.00 88.62 177 ARG A CA 1
ATOM 1379 C C . ARG A 1 177 ? 9.148 -4.832 8.744 1.00 88.62 177 ARG A C 1
ATOM 1381 O O . ARG A 1 177 ? 8.251 -5.594 8.391 1.00 88.62 177 ARG A O 1
ATOM 1388 N N . LEU A 1 178 ? 9.727 -3.963 7.932 1.00 88.00 178 LEU A N 1
ATOM 1389 C CA . LEU A 1 178 ? 9.517 -3.905 6.496 1.00 88.00 178 LEU A CA 1
ATOM 1390 C C . LEU A 1 178 ? 10.804 -4.342 5.818 1.00 88.00 178 LEU A C 1
ATOM 1392 O O . LEU A 1 178 ? 11.879 -3.867 6.170 1.00 88.00 178 LEU A O 1
ATOM 1396 N N . HIS A 1 179 ? 10.663 -5.225 4.838 1.00 86.19 179 HIS A N 1
ATOM 1397 C CA . HIS A 1 179 ? 11.748 -5.677 3.983 1.00 86.19 179 HIS A CA 1
ATOM 1398 C C . HIS A 1 179 ? 11.565 -5.080 2.593 1.00 86.19 179 HIS A C 1
ATOM 1400 O O . HIS A 1 179 ? 10.498 -5.201 1.984 1.00 86.19 179 HIS A O 1
ATOM 1406 N N . ARG A 1 180 ? 12.609 -4.456 2.060 1.00 87.12 180 ARG A N 1
ATOM 1407 C CA . ARG A 1 180 ? 12.610 -3.886 0.718 1.00 87.12 180 ARG A CA 1
ATOM 1408 C C . ARG A 1 180 ? 12.710 -5.009 -0.303 1.00 87.12 180 ARG A C 1
ATOM 1410 O O . ARG A 1 180 ? 13.730 -5.680 -0.416 1.00 87.12 180 ARG A O 1
ATOM 1417 N N . ILE A 1 181 ? 11.656 -5.152 -1.096 1.00 86.31 181 ILE A N 1
ATOM 1418 C CA . ILE A 1 181 ? 11.539 -6.176 -2.145 1.00 86.31 181 ILE A CA 1
ATOM 1419 C C . ILE A 1 181 ? 11.820 -5.643 -3.559 1.00 86.31 181 ILE A C 1
ATOM 1421 O O . ILE A 1 181 ? 11.969 -6.428 -4.491 1.00 86.31 181 ILE A O 1
ATOM 1425 N N . SER A 1 182 ? 11.857 -4.320 -3.739 1.00 88.75 182 SER A N 1
ATOM 1426 C CA . SER A 1 182 ? 12.093 -3.659 -5.025 1.00 88.75 182 SER A CA 1
ATOM 1427 C C . SER A 1 182 ? 12.682 -2.263 -4.815 1.00 88.75 182 SER A C 1
ATOM 1429 O O . SER A 1 182 ? 12.419 -1.625 -3.797 1.00 88.75 182 SER A O 1
ATOM 1431 N N . GLN A 1 183 ? 13.470 -1.794 -5.783 1.00 88.81 183 GLN A N 1
ATOM 1432 C CA . GLN A 1 183 ? 13.987 -0.419 -5.857 1.00 88.81 183 GLN A CA 1
ATOM 1433 C C . GLN A 1 183 ? 13.203 0.454 -6.852 1.00 88.81 183 GLN A C 1
ATOM 1435 O O . GLN A 1 183 ? 13.521 1.625 -7.031 1.00 88.81 183 GLN A O 1
ATOM 1440 N N . ILE A 1 184 ? 12.190 -0.106 -7.522 1.00 91.44 184 ILE A N 1
ATOM 1441 C CA . ILE A 1 184 ? 11.346 0.639 -8.461 1.00 91.44 184 ILE A CA 1
ATOM 1442 C C . ILE A 1 184 ? 10.493 1.624 -7.658 1.00 91.44 184 ILE A C 1
ATOM 1444 O O . ILE A 1 184 ? 9.595 1.218 -6.925 1.00 91.44 184 ILE A O 1
ATOM 1448 N N . GLY A 1 185 ? 10.787 2.915 -7.808 1.00 87.56 185 GLY A N 1
ATOM 1449 C CA . GLY A 1 185 ? 10.143 3.993 -7.058 1.00 87.56 185 GLY A CA 1
ATOM 1450 C C . GLY A 1 185 ? 8.806 4.472 -7.622 1.00 87.56 185 GLY A C 1
ATOM 1451 O O . GLY A 1 185 ? 8.255 5.420 -7.083 1.00 87.56 185 GLY A O 1
ATOM 1452 N N . GLN A 1 186 ? 8.282 3.862 -8.688 1.00 90.94 186 GLN A N 1
ATOM 1453 C CA . GLN A 1 186 ? 7.049 4.288 -9.357 1.00 90.94 186 GLN A CA 1
ATOM 1454 C C . GLN A 1 186 ? 6.035 3.142 -9.427 1.00 90.94 186 GLN A C 1
ATOM 1456 O O . GLN A 1 186 ? 6.374 2.023 -9.817 1.00 90.94 186 GLN A O 1
ATOM 1461 N N . LEU A 1 187 ? 4.786 3.447 -9.073 1.00 91.44 187 LEU A N 1
ATOM 1462 C CA . LEU A 1 187 ? 3.633 2.574 -9.280 1.00 91.44 187 LEU A CA 1
ATOM 1463 C C . LEU A 1 187 ? 2.916 2.967 -10.573 1.00 91.44 187 LEU A C 1
ATOM 1465 O O . LEU A 1 187 ? 2.852 4.151 -10.892 1.00 91.44 187 LEU A O 1
ATOM 1469 N N . ASN A 1 188 ? 2.346 1.985 -11.274 1.00 91.62 188 ASN A N 1
ATOM 1470 C CA . ASN A 1 188 ? 1.472 2.190 -12.441 1.00 91.62 188 ASN A CA 1
ATOM 1471 C C . ASN A 1 188 ? 2.091 3.080 -13.524 1.00 91.62 188 ASN A C 1
ATOM 1473 O O . ASN A 1 188 ? 1.425 3.915 -14.129 1.00 91.62 188 ASN A O 1
ATOM 1477 N N . ASP A 1 189 ? 3.386 2.889 -13.749 1.00 85.19 189 ASP A N 1
ATOM 1478 C CA . ASP A 1 189 ? 4.124 3.504 -14.841 1.00 85.19 189 ASP A CA 1
ATOM 1479 C C . ASP A 1 189 ? 3.350 3.412 -16.163 1.00 85.19 189 ASP A C 1
ATOM 1481 O O . ASP A 1 189 ? 2.790 2.363 -16.450 1.00 85.19 189 ASP A O 1
ATOM 1485 N N . GLY A 1 190 ? 3.334 4.463 -16.985 1.00 66.62 190 GLY A N 1
ATOM 1486 C CA . GLY A 1 190 ? 2.541 4.507 -18.223 1.00 66.62 190 GLY A CA 1
ATOM 1487 C C . GLY A 1 190 ? 1.133 5.076 -18.059 1.00 66.62 190 GLY A C 1
ATOM 1488 O O . GLY A 1 190 ? 0.369 5.050 -19.021 1.00 66.62 190 GLY A O 1
ATOM 1489 N N . ARG A 1 191 ? 0.823 5.610 -16.878 1.00 62.34 191 ARG A N 1
ATOM 1490 C CA . ARG A 1 191 ? -0.268 6.552 -16.643 1.00 62.34 191 ARG A CA 1
ATOM 1491 C C . ARG A 1 191 ? 0.274 7.915 -16.245 1.00 62.34 191 ARG A C 1
ATOM 1493 O O . ARG A 1 191 ? 1.379 7.949 -15.655 1.00 62.34 191 ARG A O 1
#